Protein AF-A0AAD2FMQ6-F1 (afdb_monomer_lite)

pLDDT: mean 76.34, std 19.44, range [34.09, 95.5]

Organism: NCBI:txid2856

Structure (mmCIF, N/CA/C/O backbone):
data_AF-A0AAD2FMQ6-F1
#
_entry.id   AF-A0AAD2FMQ6-F1
#
loop_
_atom_site.group_PDB
_atom_site.id
_atom_site.type_symbol
_atom_site.label_atom_id
_atom_site.label_alt_id
_atom_site.label_comp_id
_atom_site.label_asym_id
_atom_site.label_entity_id
_atom_site.label_seq_id
_atom_site.pdbx_PDB_ins_code
_atom_site.Cartn_x
_atom_site.Cartn_y
_atom_site.Cartn_z
_atom_site.occupancy
_atom_site.B_iso_or_equiv
_atom_site.auth_seq_id
_atom_site.auth_comp_id
_atom_site.auth_asym_id
_atom_site.auth_atom_id
_atom_site.pdbx_PDB_model_num
ATOM 1 N N . MET A 1 1 ? 28.362 29.451 43.034 1.00 41.53 1 MET A N 1
ATOM 2 C CA . MET A 1 1 ? 27.352 30.383 42.486 1.00 41.53 1 MET A CA 1
ATOM 3 C C . MET A 1 1 ? 26.350 29.523 41.737 1.00 41.53 1 MET A C 1
ATOM 5 O O . MET A 1 1 ? 26.782 28.821 40.846 1.00 41.53 1 MET A O 1
ATOM 9 N N . GLY A 1 2 ? 25.075 29.395 42.050 1.00 41.59 2 GLY A N 1
ATOM 10 C CA . GLY A 1 2 ? 24.202 29.947 43.068 1.00 41.59 2 GLY A CA 1
ATOM 11 C C . GLY A 1 2 ? 22.813 29.358 42.772 1.00 41.59 2 GLY A C 1
ATOM 12 O O . GLY A 1 2 ? 22.456 29.226 41.609 1.00 41.59 2 GLY A O 1
ATOM 13 N N . ASN A 1 3 ? 22.096 29.002 43.835 1.00 36.59 3 ASN A N 1
ATOM 14 C CA . ASN A 1 3 ? 20.640 28.864 43.974 1.00 36.59 3 ASN A CA 1
ATOM 15 C C . ASN A 1 3 ? 19.839 27.849 43.123 1.00 36.59 3 ASN A C 1
ATOM 17 O O . ASN A 1 3 ? 19.498 28.085 41.973 1.00 36.59 3 ASN A O 1
ATOM 21 N N . ASN A 1 4 ? 19.431 26.766 43.798 1.00 40.66 4 ASN A N 1
ATOM 22 C CA . ASN A 1 4 ? 18.051 26.429 44.202 1.00 40.66 4 ASN A CA 1
ATOM 23 C C . ASN A 1 4 ? 16.880 26.971 43.351 1.00 40.66 4 ASN A C 1
ATOM 25 O O . ASN A 1 4 ? 16.646 28.177 43.349 1.00 40.66 4 ASN A O 1
ATOM 29 N N . ASN A 1 5 ? 16.022 26.080 42.828 1.00 38.16 5 ASN A N 1
ATOM 30 C CA . ASN A 1 5 ? 14.692 25.828 43.416 1.00 38.16 5 ASN A CA 1
ATOM 31 C C . ASN A 1 5 ? 13.922 24.694 42.708 1.00 38.16 5 ASN A C 1
ATOM 33 O O . ASN A 1 5 ? 13.802 24.662 41.487 1.00 38.16 5 ASN A O 1
ATOM 37 N N . ALA A 1 6 ? 13.352 23.800 43.518 1.00 44.91 6 ALA A N 1
ATOM 38 C CA . ALA A 1 6 ? 12.244 22.914 43.170 1.00 44.91 6 ALA A CA 1
ATOM 39 C C . ALA A 1 6 ? 10.936 23.718 43.059 1.00 44.91 6 ALA A C 1
ATOM 41 O O . ALA A 1 6 ? 10.844 24.750 43.717 1.00 44.91 6 ALA A O 1
ATOM 42 N N . THR A 1 7 ? 9.924 23.233 42.323 1.00 40.84 7 THR A N 1
ATOM 43 C CA . THR A 1 7 ? 8.496 23.242 42.729 1.00 40.84 7 THR A CA 1
ATOM 44 C C . THR A 1 7 ? 7.654 22.403 41.754 1.00 40.84 7 THR A C 1
ATOM 46 O O . THR A 1 7 ? 7.556 22.695 40.567 1.00 40.84 7 THR A O 1
ATOM 49 N N . THR A 1 8 ? 7.033 21.359 42.297 1.00 40.00 8 THR A N 1
ATOM 50 C CA . THR A 1 8 ? 5.896 20.589 41.776 1.00 40.00 8 THR A CA 1
ATOM 51 C C . THR A 1 8 ? 4.591 21.374 41.951 1.00 40.00 8 THR A C 1
ATOM 53 O O . THR A 1 8 ? 4.349 21.899 43.036 1.00 40.00 8 THR A O 1
ATOM 56 N N . THR A 1 9 ? 3.712 21.40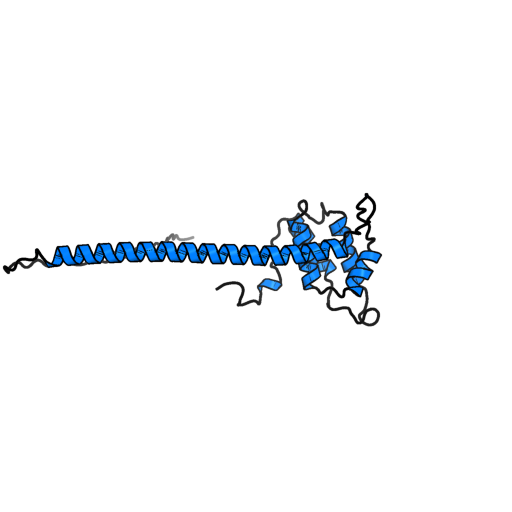1 40.945 1.00 34.09 9 THR A N 1
ATOM 57 C CA . THR A 1 9 ? 2.359 21.978 41.067 1.00 34.09 9 THR A CA 1
ATOM 58 C C . THR A 1 9 ? 1.301 20.894 40.874 1.00 34.09 9 THR A C 1
ATOM 60 O O . THR A 1 9 ? 0.918 20.556 39.761 1.00 34.09 9 THR A O 1
ATOM 63 N N . THR A 1 10 ? 0.830 20.349 41.992 1.00 39.38 10 THR A N 1
ATOM 64 C CA . THR A 1 10 ? -0.434 19.617 42.132 1.00 39.38 10 THR A CA 1
ATOM 65 C C . THR A 1 10 ? -1.529 20.615 42.501 1.00 39.38 10 THR A C 1
ATOM 67 O O . THR A 1 10 ? -1.488 21.199 43.582 1.00 39.38 10 THR A O 1
ATOM 70 N N . THR A 1 11 ? -2.514 20.817 41.630 1.00 39.44 11 THR A N 1
ATOM 71 C CA . THR A 1 11 ? -3.738 21.563 41.954 1.00 39.44 11 THR A CA 1
ATOM 72 C C . THR A 1 11 ? -4.781 20.617 42.537 1.00 39.44 11 THR A C 1
ATOM 74 O O . THR A 1 11 ? -5.509 19.953 41.804 1.00 39.44 11 THR A O 1
ATOM 77 N N . SER A 1 12 ? -4.845 20.575 43.867 1.00 36.78 12 SER A N 1
ATOM 78 C CA . SER A 1 12 ? -5.988 20.067 44.629 1.00 36.78 12 SER A CA 1
ATOM 79 C C . SER A 1 12 ? -6.836 21.260 45.067 1.00 36.78 12 SER A C 1
ATOM 81 O O . SER A 1 12 ? -6.377 22.096 45.844 1.00 36.78 12 SER A O 1
ATOM 83 N N . THR A 1 13 ? -8.065 21.358 44.566 1.00 39.06 13 THR A N 1
ATOM 84 C CA . THR A 1 13 ? -9.038 22.371 44.992 1.00 39.06 13 THR A CA 1
ATOM 85 C C . THR A 1 13 ? -9.920 21.772 46.084 1.00 39.06 13 THR A C 1
ATOM 87 O O . THR A 1 13 ? -10.851 21.024 45.800 1.00 39.06 13 THR A O 1
ATOM 90 N N . THR A 1 14 ? -9.618 22.099 47.339 1.00 38.69 14 THR A N 1
ATOM 91 C CA . THR A 1 14 ? -10.467 21.797 48.498 1.00 38.69 14 THR A CA 1
ATOM 92 C C . THR A 1 14 ? -11.247 23.060 48.847 1.00 38.69 14 THR A C 1
ATOM 94 O O . THR A 1 14 ? -10.659 24.059 49.258 1.00 38.69 14 THR A O 1
ATOM 97 N N . ALA A 1 15 ? -12.564 23.041 48.645 1.00 48.47 15 ALA A N 1
ATOM 98 C CA . ALA A 1 15 ? -13.455 24.120 49.051 1.00 48.47 15 ALA A CA 1
ATOM 99 C C . ALA A 1 15 ? -13.838 23.947 50.530 1.00 48.47 15 ALA A C 1
ATOM 101 O O . ALA A 1 15 ? -14.499 22.982 50.908 1.00 48.47 15 ALA A O 1
ATOM 102 N N . THR A 1 16 ? -13.398 24.895 51.353 1.00 37.19 16 THR A N 1
ATOM 103 C CA . THR A 1 16 ? -13.805 25.093 52.748 1.00 37.19 16 THR A CA 1
ATOM 104 C C . THR A 1 16 ? -15.173 25.774 52.775 1.00 37.19 16 THR A C 1
ATOM 106 O O . THR A 1 16 ? -15.315 26.853 52.203 1.00 37.19 16 THR A O 1
ATOM 109 N N . LEU A 1 17 ? -16.159 25.196 53.469 1.00 44.94 17 LEU A N 1
ATOM 110 C CA . LEU A 1 17 ? -17.391 25.897 53.840 1.00 44.94 17 LEU A CA 1
ATOM 111 C C . LEU A 1 17 ? -17.556 25.909 55.361 1.00 44.94 17 LEU A C 1
ATOM 113 O O . LEU A 1 17 ? -17.407 24.889 56.034 1.00 44.94 17 LEU A O 1
ATOM 117 N N . GLN A 1 18 ? -17.810 27.114 55.864 1.00 38.44 18 GLN A N 1
ATOM 118 C CA . GLN A 1 18 ? -17.960 27.487 57.263 1.00 38.44 18 GLN A CA 1
ATOM 119 C C . GLN A 1 18 ? -19.265 26.934 57.848 1.00 38.44 18 GLN A C 1
ATOM 121 O O . GLN A 1 18 ? -20.302 26.915 57.188 1.00 38.44 18 GLN A O 1
ATOM 126 N N . LYS A 1 19 ? -19.185 26.496 59.106 1.00 38.19 19 LYS A N 1
ATOM 127 C CA . LYS A 1 19 ? -20.302 26.054 59.938 1.00 38.19 19 LYS A CA 1
ATOM 128 C C . LYS A 1 19 ? -20.756 27.251 60.779 1.00 38.19 19 LYS A C 1
ATOM 130 O O . LYS A 1 19 ? -20.015 27.670 61.663 1.00 38.19 19 LYS A O 1
ATOM 135 N N . GLU A 1 20 ? -21.940 27.788 60.505 1.00 46.50 20 GLU A N 1
ATOM 136 C CA . GLU A 1 20 ? -22.693 28.609 61.458 1.00 46.50 20 GLU A CA 1
ATOM 137 C C . GLU A 1 20 ? -23.856 27.759 61.979 1.00 46.50 20 GLU A C 1
ATOM 139 O O . GLU A 1 20 ? -24.675 27.259 61.210 1.00 46.50 20 GLU A O 1
ATOM 144 N N . GLU A 1 21 ? -23.867 27.537 63.292 1.00 50.22 21 GLU A N 1
ATOM 145 C CA . GLU A 1 21 ? -24.978 26.946 64.035 1.00 50.22 21 GLU A CA 1
ATOM 146 C C . GLU A 1 21 ? -25.952 28.055 64.433 1.00 50.22 21 GLU A C 1
ATOM 148 O O . GLU A 1 21 ? -25.549 29.066 65.015 1.00 50.22 21 GLU A O 1
ATOM 153 N N . LYS A 1 22 ? -27.243 27.832 64.178 1.00 45.31 22 LYS A N 1
ATOM 154 C CA . LYS A 1 22 ? -28.316 28.432 64.965 1.00 45.31 22 LYS A CA 1
ATOM 155 C C . LYS A 1 22 ? -29.528 27.504 64.975 1.00 45.31 22 LYS A C 1
ATOM 157 O O . LYS A 1 22 ? -30.032 27.140 63.915 1.00 45.31 22 LYS A O 1
ATOM 162 N N . ASP A 1 23 ? -29.910 27.119 66.186 1.00 51.53 23 A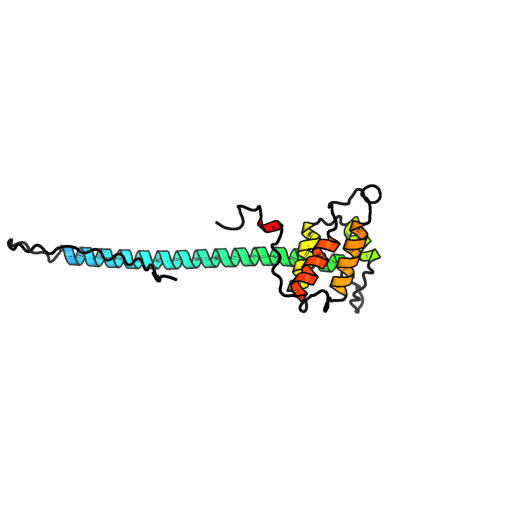SP A N 1
ATOM 163 C CA . ASP A 1 23 ? -31.071 26.303 66.530 1.00 51.53 23 ASP A CA 1
ATOM 164 C C . ASP A 1 23 ? -32.399 27.076 66.430 1.00 51.53 23 ASP A C 1
ATOM 166 O O . ASP A 1 23 ? -32.417 28.311 66.408 1.00 51.53 23 ASP A O 1
ATOM 170 N N . ASP A 1 24 ? -33.465 26.268 66.458 1.00 46.88 24 ASP A N 1
ATOM 171 C CA . ASP A 1 24 ? -34.906 26.533 66.592 1.00 46.88 24 ASP A CA 1
ATOM 172 C C . ASP A 1 24 ? -35.696 26.671 65.277 1.00 46.88 24 ASP A C 1
ATOM 174 O O . ASP A 1 24 ? -35.709 27.726 64.649 1.00 46.88 24 ASP A O 1
ATOM 178 N N . ASP A 1 25 ? -36.395 25.599 64.874 1.00 38.91 25 ASP A N 1
ATOM 179 C CA . ASP A 1 25 ? -37.868 25.546 64.954 1.00 38.91 25 ASP A CA 1
ATOM 180 C C . ASP A 1 25 ? -38.421 24.154 64.567 1.00 38.91 25 ASP A C 1
ATOM 182 O O . ASP A 1 25 ? -37.902 23.436 63.708 1.00 38.91 25 ASP A O 1
ATOM 186 N N . ASP A 1 26 ? -39.495 23.784 65.247 1.00 53.66 26 ASP A N 1
ATOM 187 C CA . ASP A 1 26 ? -40.285 22.564 65.151 1.00 53.66 26 ASP A CA 1
ATOM 188 C C . ASP A 1 26 ? -41.014 22.463 63.798 1.00 53.66 26 ASP A C 1
ATOM 190 O O . ASP A 1 26 ? -42.012 23.138 63.576 1.00 53.66 26 ASP A O 1
ATOM 194 N N . THR A 1 27 ? -40.552 21.615 62.868 1.00 45.00 27 THR A N 1
ATOM 195 C CA . THR A 1 27 ? -41.400 21.027 61.809 1.00 45.00 27 THR A CA 1
ATOM 196 C C . THR A 1 27 ? -40.759 19.745 61.255 1.00 45.00 27 THR A C 1
ATOM 198 O O . THR A 1 27 ? -39.672 19.746 60.682 1.00 45.00 27 THR A O 1
ATOM 201 N N . THR A 1 28 ? -41.463 18.623 61.391 1.00 56.97 28 THR A N 1
ATOM 202 C CA . THR A 1 28 ? -41.149 17.285 60.851 1.00 56.97 28 THR A CA 1
ATOM 203 C C . THR A 1 28 ? -40.498 17.256 59.445 1.00 56.97 28 THR A C 1
ATOM 205 O O . THR A 1 28 ? -41.169 17.629 58.479 1.00 56.97 28 THR A O 1
ATOM 208 N N . PRO A 1 29 ? -39.288 16.673 59.256 1.00 48.00 29 PRO A N 1
ATOM 209 C CA . PRO A 1 29 ? -38.689 16.454 57.935 1.00 48.00 29 PRO A CA 1
ATOM 210 C C . PRO A 1 29 ? -38.559 14.955 57.594 1.00 48.00 29 PRO A C 1
ATOM 212 O O . PRO A 1 29 ? -37.511 14.485 57.165 1.00 48.00 29 PRO A O 1
ATOM 215 N N . SER A 1 30 ? -39.610 14.156 57.800 1.00 49.50 30 SER A N 1
ATOM 216 C CA . SER A 1 30 ? -39.568 12.718 57.460 1.00 49.50 30 SER A CA 1
ATOM 217 C C . SER A 1 30 ? -39.933 12.416 55.996 1.00 49.50 30 SER A C 1
ATOM 219 O O . SER A 1 30 ? -39.642 11.324 55.515 1.00 49.50 30 SER A O 1
ATOM 221 N N . SER A 1 31 ? -40.581 13.346 55.285 1.00 54.31 31 SER A N 1
ATOM 222 C CA . SER A 1 31 ? -41.132 13.116 53.931 1.00 54.31 31 SER A CA 1
ATOM 223 C C . SER A 1 31 ? -40.200 13.586 52.796 1.00 54.31 31 SER A C 1
ATOM 225 O O . SER A 1 31 ? -40.165 13.012 51.706 1.00 54.31 31 SER A O 1
ATOM 227 N N . SER A 1 32 ? -39.373 14.602 53.053 1.00 57.72 32 SER A N 1
ATOM 228 C CA . SER A 1 32 ? -38.442 15.165 52.065 1.00 57.72 32 SER A CA 1
ATOM 229 C C . SER A 1 32 ? -37.225 14.267 51.805 1.00 57.72 32 SER A C 1
ATOM 231 O O . SER A 1 32 ? -36.769 14.172 50.665 1.00 57.72 32 SER A O 1
ATOM 233 N N . SER A 1 33 ? -36.728 13.551 52.821 1.00 67.31 33 SER A N 1
ATOM 234 C CA . SER A 1 33 ? -35.557 12.671 52.682 1.00 67.31 33 SER A CA 1
ATOM 235 C C . SER A 1 33 ? -35.852 11.399 51.876 1.00 67.31 33 SER A C 1
ATOM 237 O O . SER A 1 33 ? -35.007 10.962 51.096 1.00 67.31 33 SER A O 1
ATOM 239 N N . SER A 1 34 ? -37.060 10.833 51.995 1.00 74.69 34 SER A N 1
ATOM 240 C CA . SER A 1 34 ? -37.469 9.642 51.236 1.00 74.69 34 SER A CA 1
ATOM 241 C C . SER A 1 34 ? -37.668 9.955 49.749 1.00 74.69 34 SER A C 1
ATOM 243 O O . SER A 1 34 ? -37.280 9.166 48.882 1.00 74.69 34 SER A O 1
ATOM 245 N N . THR A 1 35 ? -38.195 11.143 49.444 1.00 80.44 35 THR A N 1
ATOM 246 C CA . THR A 1 35 ? -38.363 11.640 48.074 1.00 80.44 35 THR A CA 1
ATOM 247 C C . THR A 1 35 ? -37.002 11.917 47.428 1.00 80.44 35 THR A C 1
ATOM 249 O O . THR A 1 35 ? -36.756 11.487 46.301 1.00 80.44 35 THR A O 1
ATOM 252 N N . ALA A 1 36 ? -36.076 12.537 48.169 1.00 82.56 36 ALA A N 1
ATOM 253 C CA . ALA A 1 36 ? -34.703 12.771 47.720 1.00 82.56 36 ALA A CA 1
ATOM 254 C C . ALA A 1 36 ? -33.926 11.462 47.485 1.00 82.56 36 ALA A C 1
ATOM 256 O O . ALA A 1 36 ? -33.231 11.333 46.479 1.00 82.56 36 ALA A O 1
ATOM 257 N N . LEU A 1 37 ? -34.081 10.462 48.361 1.00 84.69 37 LEU A N 1
ATOM 258 C CA . LEU A 1 37 ? -33.497 9.127 48.176 1.00 84.69 37 LEU A CA 1
ATOM 259 C C . LEU A 1 37 ? -34.050 8.423 46.932 1.00 84.69 37 LEU A C 1
ATOM 261 O O . LEU A 1 37 ? -33.286 7.848 46.159 1.00 84.69 37 LEU A O 1
ATOM 265 N N . SER A 1 38 ? -35.362 8.506 46.705 1.00 85.06 38 SER A N 1
ATOM 266 C CA . SER A 1 38 ? -36.009 7.922 45.523 1.00 85.06 38 SER A CA 1
ATOM 267 C C . SER A 1 38 ? -35.519 8.583 44.230 1.00 85.06 38 SER A C 1
ATOM 269 O O . SER A 1 38 ? -35.207 7.900 43.255 1.00 85.06 38 SER A O 1
ATOM 271 N N . GLN A 1 39 ? -35.370 9.909 44.239 1.00 87.75 39 GLN A N 1
ATOM 272 C CA . GLN A 1 39 ? -34.835 10.669 43.111 1.00 87.75 39 GLN A CA 1
ATOM 273 C C . GLN A 1 39 ? -33.349 10.365 42.863 1.00 87.75 39 GLN A C 1
ATOM 275 O O . GLN A 1 39 ? -32.938 10.196 41.716 1.00 87.75 39 GLN A O 1
ATOM 280 N N . ALA A 1 40 ? -32.548 10.217 43.923 1.00 88.94 40 ALA A N 1
ATOM 281 C CA . ALA A 1 40 ? -31.142 9.830 43.823 1.00 88.94 40 ALA A CA 1
ATOM 282 C C . ALA A 1 40 ? -30.964 8.417 43.241 1.00 88.94 40 ALA A C 1
ATOM 284 O O . ALA A 1 40 ? -30.068 8.193 42.424 1.00 88.94 40 ALA A O 1
ATOM 285 N N . LEU A 1 41 ? -31.829 7.467 43.613 1.00 90.69 41 LEU A N 1
ATOM 286 C CA . LEU A 1 41 ? -31.831 6.120 43.036 1.00 90.69 41 LEU A CA 1
ATOM 287 C C . LEU A 1 41 ? -32.193 6.137 41.546 1.00 90.69 41 LEU A C 1
ATOM 289 O O . LEU A 1 41 ? -31.529 5.462 40.759 1.00 90.69 41 LEU A O 1
ATOM 293 N N . LEU A 1 42 ? -33.178 6.948 41.152 1.00 93.50 42 LEU A N 1
ATOM 294 C CA . LEU A 1 42 ? -33.574 7.106 39.751 1.00 93.50 42 LEU A CA 1
ATOM 295 C C . LEU A 1 42 ? -32.437 7.707 38.915 1.00 93.50 42 LEU A C 1
ATOM 297 O O . LEU A 1 42 ? -32.095 7.168 37.865 1.00 93.50 42 LEU A O 1
ATOM 301 N N . LEU A 1 43 ? -31.779 8.758 39.413 1.00 91.75 43 LEU A N 1
ATOM 302 C CA . LEU A 1 43 ? -30.617 9.358 38.750 1.00 91.75 43 LEU A CA 1
ATOM 303 C C . LEU A 1 43 ? -29.448 8.377 38.632 1.00 91.75 43 LEU A C 1
ATOM 305 O O . LEU A 1 43 ? -28.781 8.340 37.601 1.00 91.75 43 LEU A O 1
ATOM 309 N N . LYS A 1 44 ? -29.205 7.547 39.655 1.00 93.81 44 LYS A N 1
ATOM 310 C CA . LYS A 1 44 ? -28.181 6.496 39.595 1.00 93.81 44 LYS A CA 1
ATOM 311 C C . LYS A 1 44 ? -28.508 5.457 38.521 1.00 93.81 44 LYS A C 1
ATOM 313 O O . LYS A 1 44 ? -27.613 5.068 37.773 1.00 93.81 44 LYS A O 1
ATOM 318 N N . GLN A 1 45 ? -29.767 5.027 38.432 1.00 94.38 45 GLN A N 1
ATOM 319 C CA . GLN A 1 45 ? -30.215 4.081 37.411 1.00 94.38 45 GLN A CA 1
ATOM 320 C C . GLN A 1 45 ? -30.092 4.680 36.005 1.00 94.38 45 GLN A C 1
ATOM 322 O O . GLN A 1 45 ? -29.547 4.033 35.114 1.00 94.38 45 GLN A O 1
ATOM 327 N N . GLN A 1 46 ? -30.507 5.935 35.822 1.00 93.69 46 GLN A N 1
ATOM 328 C CA . GLN A 1 46 ? -30.366 6.650 34.555 1.00 93.69 46 GLN A CA 1
ATOM 329 C C . GLN A 1 46 ? -28.890 6.838 34.171 1.00 93.69 46 GLN A C 1
ATOM 331 O O . GLN A 1 46 ? -28.512 6.610 33.026 1.00 93.69 46 GLN A O 1
ATOM 336 N N . ALA A 1 47 ? -28.025 7.188 35.126 1.00 93.75 47 ALA A N 1
ATOM 337 C CA . ALA A 1 47 ? -26.589 7.301 34.890 1.00 93.75 47 ALA A CA 1
ATOM 338 C C . ALA A 1 47 ? -25.958 5.955 34.503 1.00 93.75 47 ALA A C 1
ATOM 340 O O . ALA A 1 47 ? -25.052 5.921 33.673 1.00 93.75 47 ALA A O 1
ATOM 341 N N . GLN A 1 48 ? -26.427 4.847 35.082 1.00 95.06 48 GLN A N 1
ATOM 342 C CA . GLN A 1 48 ? -25.978 3.512 34.698 1.00 95.06 48 GLN A CA 1
ATOM 343 C C . GLN A 1 48 ? -26.425 3.159 33.272 1.00 95.06 48 GLN A C 1
ATOM 345 O O . GLN A 1 48 ? -25.589 2.741 32.476 1.00 95.06 48 GLN A O 1
ATOM 350 N N . GLN A 1 49 ? -27.689 3.413 32.924 1.00 95.31 49 GLN A N 1
ATOM 351 C CA . GLN A 1 49 ? -28.205 3.202 31.567 1.00 95.31 49 GLN A CA 1
ATOM 352 C C . GLN A 1 49 ? -27.425 4.012 30.526 1.00 95.31 49 GLN A C 1
ATOM 354 O O . GLN A 1 49 ? -27.010 3.463 29.511 1.00 95.31 49 GLN A O 1
ATOM 359 N N . LEU A 1 50 ? -27.139 5.288 30.805 1.00 94.12 50 LEU A N 1
ATOM 360 C CA . LEU A 1 50 ? -26.348 6.136 29.908 1.00 94.12 50 LEU A CA 1
ATOM 361 C C . LEU A 1 50 ? -24.907 5.634 29.741 1.00 94.12 50 LEU A C 1
ATOM 363 O O . LEU A 1 50 ? -24.345 5.737 28.654 1.00 94.12 50 LEU A O 1
ATOM 367 N N . ARG A 1 51 ? -24.292 5.075 30.793 1.00 95.06 51 ARG A N 1
ATOM 368 C CA . ARG A 1 51 ? -22.954 4.462 30.695 1.00 95.06 51 ARG A CA 1
ATOM 369 C C . ARG A 1 51 ? -22.969 3.200 29.841 1.00 95.06 51 ARG A C 1
ATOM 371 O O . ARG A 1 51 ? -22.045 2.991 29.061 1.00 95.06 51 ARG A O 1
ATOM 378 N N . GLU A 1 52 ? -23.996 2.370 29.988 1.00 95.50 52 GLU A N 1
ATOM 379 C CA . GLU A 1 52 ? -24.179 1.168 29.172 1.00 95.50 52 GLU A CA 1
ATOM 380 C C . GLU A 1 52 ? -24.427 1.535 27.703 1.00 95.50 52 GLU A C 1
ATOM 382 O O . GLU A 1 52 ? -23.791 0.971 26.814 1.00 95.50 52 GLU A O 1
ATOM 387 N N . GLU A 1 53 ? -25.266 2.540 27.443 1.00 95.00 53 GLU A N 1
ATOM 388 C CA . GLU A 1 53 ? -25.519 3.053 26.097 1.00 95.00 53 GLU A CA 1
ATOM 389 C C . GLU A 1 53 ? -24.252 3.641 25.462 1.00 95.00 53 GLU A C 1
ATOM 391 O O . GLU A 1 53 ? -23.909 3.276 24.338 1.00 95.00 53 GLU A O 1
ATOM 396 N N . ALA A 1 54 ? -23.501 4.473 26.192 1.00 93.25 54 ALA A N 1
ATOM 397 C CA . ALA A 1 54 ? -22.237 5.029 25.713 1.00 93.25 54 ALA A CA 1
ATOM 398 C C . ALA A 1 54 ? -21.207 3.933 25.394 1.00 93.25 54 ALA A C 1
ATOM 400 O O . ALA A 1 54 ? -20.513 4.013 24.382 1.00 93.25 54 ALA A O 1
ATOM 401 N N . ASN A 1 55 ? -21.129 2.883 26.219 1.00 94.94 55 ASN A N 1
ATOM 402 C CA . ASN A 1 55 ? -20.239 1.751 25.968 1.00 94.94 55 ASN A CA 1
ATOM 403 C C . ASN A 1 55 ? -20.666 0.955 24.723 1.00 94.94 55 ASN A C 1
ATOM 405 O O . ASN A 1 55 ? -19.831 0.598 23.895 1.00 94.94 55 ASN A O 1
ATOM 409 N N . ASN A 1 56 ? -21.969 0.725 24.548 1.00 95.25 56 ASN A N 1
ATOM 410 C CA . ASN A 1 56 ? -22.501 0.047 23.366 1.00 95.25 56 ASN A CA 1
ATOM 411 C C . ASN A 1 56 ? -22.246 0.854 22.088 1.00 95.25 56 ASN A C 1
ATOM 413 O O . ASN A 1 56 ? -21.823 0.288 21.081 1.00 95.25 56 ASN A O 1
ATOM 417 N N . GLN A 1 57 ? -22.442 2.173 22.132 1.00 92.69 57 GLN A N 1
ATOM 418 C CA . GLN A 1 57 ? -22.138 3.061 21.011 1.00 92.69 57 GLN A CA 1
ATOM 419 C C . GLN A 1 57 ? -20.636 3.086 20.702 1.00 92.69 57 GLN A C 1
ATOM 421 O O . GLN A 1 57 ? -20.254 2.985 19.538 1.00 92.69 57 GLN A O 1
ATOM 426 N N . ALA A 1 58 ? -19.774 3.153 21.722 1.00 93.00 58 ALA A N 1
ATOM 427 C CA . ALA A 1 58 ? -18.325 3.092 21.540 1.00 93.00 58 ALA A CA 1
ATOM 428 C C . ALA A 1 58 ? -17.891 1.770 20.891 1.00 93.00 58 ALA A C 1
ATOM 430 O O . ALA A 1 58 ? -17.084 1.774 19.961 1.00 93.00 58 ALA A O 1
ATOM 431 N N . LYS A 1 59 ? -18.475 0.648 21.327 1.00 93.88 59 LYS A N 1
ATOM 432 C CA . LYS A 1 59 ? -18.222 -0.668 20.739 1.00 93.88 59 LYS A CA 1
ATOM 433 C C . LYS A 1 59 ? -18.683 -0.740 19.281 1.00 93.88 59 LYS A C 1
ATOM 435 O O . LYS A 1 59 ? -17.912 -1.171 18.433 1.00 93.88 59 LYS A O 1
ATOM 440 N N . ALA A 1 60 ? -19.888 -0.261 18.976 1.00 93.19 60 ALA A N 1
ATOM 441 C CA . ALA A 1 60 ?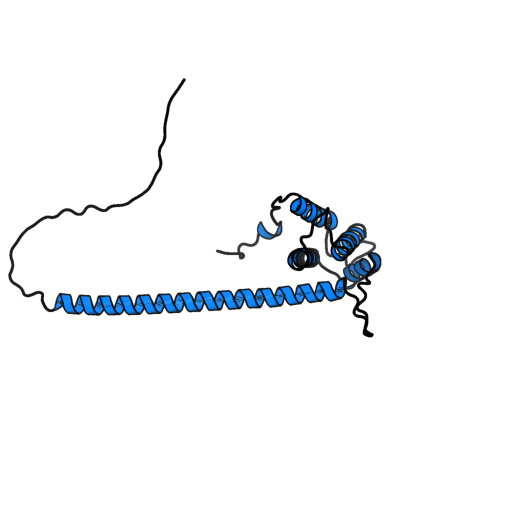 -20.412 -0.240 17.610 1.00 93.19 60 ALA A CA 1
ATOM 442 C C . ALA A 1 60 ? -19.558 0.632 16.672 1.00 93.19 60 ALA A C 1
ATOM 444 O O . ALA A 1 60 ? -19.275 0.239 15.542 1.00 93.19 60 ALA A O 1
ATOM 445 N N . LEU A 1 61 ? -19.092 1.795 17.146 1.00 91.19 61 LEU A N 1
ATOM 446 C CA . LEU A 1 61 ? -18.169 2.647 16.393 1.00 91.19 61 LEU A CA 1
ATOM 447 C C . LEU A 1 61 ? -16.823 1.960 16.150 1.00 91.19 61 LEU A C 1
ATOM 449 O O . LEU A 1 61 ? -16.254 2.109 15.070 1.00 91.19 61 LEU A O 1
ATOM 453 N N . GLN A 1 62 ? -16.312 1.216 17.132 1.00 92.44 62 GLN A N 1
ATOM 454 C CA . GLN A 1 62 ? -15.077 0.455 16.976 1.00 92.44 62 GLN A CA 1
ATOM 455 C C . GLN A 1 62 ? -15.243 -0.664 15.940 1.00 92.44 62 GLN A C 1
ATOM 457 O O . GLN A 1 62 ? -14.463 -0.734 14.997 1.00 92.44 62 GLN A O 1
ATOM 462 N N . GLU A 1 63 ? -16.310 -1.458 16.041 1.00 93.88 63 GLU A N 1
ATOM 463 C CA . GLU A 1 63 ? -16.630 -2.517 15.075 1.00 93.88 63 GLU A CA 1
ATOM 464 C C . GLU A 1 63 ? -16.792 -1.956 13.650 1.00 93.88 63 GLU A C 1
ATOM 466 O O . GLU A 1 63 ? -16.299 -2.539 12.684 1.00 93.88 63 GLU A O 1
ATOM 471 N N . GLN A 1 64 ? -17.418 -0.782 13.504 1.00 92.69 64 GLN A N 1
ATOM 472 C CA . GLN A 1 64 ? -17.550 -0.110 12.211 1.00 92.69 64 GLN A CA 1
ATOM 473 C C . GLN A 1 64 ? -16.194 0.342 11.648 1.00 92.69 64 GLN A C 1
ATOM 475 O O . GLN A 1 64 ? -15.950 0.184 10.448 1.00 92.69 64 GLN A O 1
ATOM 480 N N . LYS A 1 65 ? -15.316 0.907 12.486 1.00 91.50 65 LYS A N 1
ATOM 481 C CA . LYS A 1 65 ? -13.960 1.310 12.079 1.00 91.50 65 LYS A CA 1
ATOM 482 C C . LYS A 1 65 ? -13.141 0.105 11.635 1.00 91.50 65 LYS A C 1
ATOM 484 O O . LYS A 1 65 ? -12.541 0.150 10.563 1.00 91.50 65 LYS A O 1
ATOM 489 N N . ASP A 1 66 ? -13.175 -0.971 12.412 1.00 89.62 66 ASP A N 1
ATOM 490 C CA . ASP A 1 66 ? -12.444 -2.202 12.117 1.00 89.62 66 ASP A CA 1
ATOM 491 C C . ASP A 1 66 ? -12.948 -2.837 10.816 1.00 89.62 66 ASP A C 1
ATOM 493 O O . ASP A 1 66 ? -12.152 -3.257 9.976 1.00 89.62 66 ASP A O 1
ATOM 497 N N . HIS A 1 67 ? -14.264 -2.823 10.582 1.00 92.31 67 HIS A N 1
ATOM 498 C CA . HIS A 1 67 ? -14.845 -3.302 9.330 1.00 92.31 67 HIS A CA 1
ATOM 499 C C . HIS A 1 67 ? -14.407 -2.466 8.118 1.00 92.31 67 HIS A C 1
ATOM 501 O O . HIS A 1 67 ? -14.025 -3.021 7.087 1.00 92.31 67 HIS A O 1
ATOM 507 N N . GLN A 1 68 ? -14.412 -1.134 8.230 1.00 90.00 68 GLN A N 1
ATOM 508 C CA . GLN A 1 68 ? -13.929 -0.265 7.150 1.00 90.00 68 GLN A CA 1
ATOM 509 C C . GLN A 1 68 ? -12.443 -0.486 6.863 1.00 90.00 68 GLN A C 1
ATOM 511 O O . GLN A 1 68 ? -12.046 -0.539 5.699 1.00 90.00 68 GLN A O 1
ATOM 516 N N . LEU A 1 69 ? -11.632 -0.644 7.909 1.00 87.06 69 LEU A N 1
ATOM 517 C CA . LEU A 1 69 ? -10.207 -0.922 7.780 1.00 87.06 69 LEU A CA 1
ATOM 518 C C . LEU A 1 69 ? -9.977 -2.281 7.107 1.00 87.06 69 LEU A C 1
ATOM 520 O O . LEU A 1 69 ? -9.169 -2.374 6.187 1.00 87.06 69 LEU A O 1
ATOM 524 N N . ALA A 1 70 ? -10.744 -3.310 7.476 1.00 89.62 70 ALA A N 1
ATOM 525 C CA . ALA A 1 70 ? -10.678 -4.624 6.841 1.00 89.62 70 ALA A CA 1
ATOM 526 C C . ALA A 1 70 ? -11.014 -4.568 5.341 1.00 89.62 70 ALA A C 1
ATOM 528 O O . ALA A 1 70 ? -10.306 -5.164 4.530 1.00 89.62 70 ALA A O 1
ATOM 529 N N . LEU A 1 71 ? -12.044 -3.807 4.951 1.00 91.50 71 LEU A N 1
ATOM 530 C CA . LEU A 1 71 ? -12.389 -3.601 3.539 1.00 91.50 71 LEU A CA 1
ATOM 531 C C . LEU A 1 71 ? -11.279 -2.867 2.775 1.00 91.50 71 LEU A C 1
ATOM 533 O O . LEU A 1 71 ? -10.967 -3.225 1.639 1.00 91.50 71 LEU A O 1
ATOM 537 N N . GLN A 1 72 ? -10.667 -1.849 3.388 1.00 89.19 72 GLN A N 1
ATOM 538 C CA . GLN A 1 72 ? -9.538 -1.144 2.781 1.00 89.19 72 GLN A CA 1
ATOM 539 C C . GLN A 1 72 ? -8.325 -2.060 2.615 1.00 89.19 72 GLN A C 1
ATOM 541 O O . GLN A 1 72 ? -7.729 -2.073 1.540 1.00 89.19 72 GLN A O 1
ATOM 546 N N . ASN A 1 73 ? -8.001 -2.858 3.630 1.00 89.81 73 ASN A N 1
ATOM 547 C CA . ASN A 1 73 ? -6.893 -3.806 3.574 1.00 89.81 73 ASN A CA 1
ATOM 548 C C . ASN A 1 73 ? -7.125 -4.880 2.516 1.00 89.81 73 ASN A C 1
ATOM 550 O O . ASN A 1 73 ? -6.237 -5.111 1.709 1.00 89.81 73 ASN A O 1
ATOM 554 N N . SER A 1 74 ? -8.333 -5.445 2.432 1.00 91.75 74 SER A N 1
ATOM 555 C CA . SER A 1 74 ? -8.683 -6.411 1.384 1.00 91.75 74 SER A CA 1
ATOM 556 C C . SER A 1 74 ? -8.513 -5.824 -0.020 1.00 91.75 74 SER A C 1
ATOM 558 O O . SER A 1 74 ? -8.037 -6.503 -0.927 1.00 91.75 74 SER A O 1
ATOM 560 N N . LYS A 1 75 ? -8.835 -4.538 -0.200 1.00 93.06 75 LYS A N 1
ATOM 561 C CA . LYS A 1 75 ? -8.593 -3.842 -1.466 1.00 93.06 75 LYS A CA 1
ATOM 562 C C . LYS A 1 75 ? -7.099 -3.678 -1.760 1.00 93.06 75 LYS A C 1
ATOM 564 O O . LYS A 1 75 ? -6.689 -3.845 -2.903 1.00 93.06 75 LYS A O 1
ATOM 569 N N . ILE A 1 76 ? -6.286 -3.351 -0.759 1.00 91.88 76 ILE A N 1
ATOM 570 C CA . ILE A 1 76 ? -4.832 -3.240 -0.943 1.00 91.88 76 ILE A CA 1
ATOM 571 C C . ILE A 1 76 ? -4.220 -4.612 -1.238 1.00 91.88 76 ILE A C 1
ATOM 573 O O . ILE A 1 76 ? -3.374 -4.706 -2.119 1.00 91.88 76 ILE A O 1
ATOM 577 N N . ASP A 1 77 ? -4.689 -5.663 -0.572 1.00 90.44 77 ASP A N 1
ATOM 578 C CA . ASP A 1 77 ? -4.255 -7.039 -0.813 1.00 90.44 77 ASP A CA 1
ATOM 579 C C . ASP A 1 77 ? -4.574 -7.459 -2.256 1.00 90.44 77 ASP A C 1
ATOM 581 O O . ASP A 1 77 ? -3.696 -7.970 -2.940 1.00 90.44 77 ASP A O 1
ATOM 585 N N . SER A 1 78 ? -5.753 -7.102 -2.785 1.00 90.81 78 SER A N 1
ATOM 586 C CA . SER A 1 78 ? -6.055 -7.330 -4.208 1.00 90.81 78 SER A CA 1
ATOM 587 C C . SER A 1 78 ? -5.088 -6.602 -5.150 1.00 90.81 78 SER A C 1
ATOM 589 O O . SER A 1 78 ? -4.687 -7.153 -6.166 1.00 90.81 78 SER A O 1
ATOM 591 N N . TRP A 1 79 ? -4.639 -5.392 -4.792 1.00 91.38 79 TRP A N 1
ATOM 592 C CA . TRP A 1 79 ? -3.631 -4.683 -5.581 1.00 91.38 79 TRP A CA 1
ATOM 593 C C . TRP A 1 79 ? -2.251 -5.329 -5.505 1.00 91.38 79 TRP A C 1
ATOM 595 O O . TRP A 1 79 ? -1.512 -5.253 -6.480 1.00 91.38 79 TRP A O 1
ATOM 605 N N . ILE A 1 80 ? -1.882 -5.896 -4.354 1.00 89.00 80 ILE A N 1
ATOM 606 C CA . ILE A 1 80 ? -0.625 -6.631 -4.176 1.00 89.00 80 ILE A CA 1
ATOM 607 C C . ILE A 1 80 ? -0.647 -7.884 -5.041 1.00 89.00 80 ILE A C 1
ATOM 609 O O . ILE A 1 80 ? 0.313 -8.128 -5.769 1.00 89.00 80 ILE A O 1
ATOM 613 N N . ASP A 1 81 ? -1.747 -8.627 -4.988 1.00 87.62 81 ASP A N 1
ATOM 614 C CA . ASP A 1 81 ? -1.940 -9.833 -5.778 1.00 87.62 81 ASP A CA 1
ATOM 615 C C . ASP A 1 81 ? -1.858 -9.516 -7.274 1.00 87.62 81 ASP A C 1
ATOM 617 O O . ASP A 1 81 ? -1.014 -10.074 -7.966 1.00 87.62 81 ASP A O 1
ATOM 621 N N . ASP A 1 82 ? -2.636 -8.544 -7.760 1.00 85.56 82 ASP A N 1
ATOM 622 C CA . ASP A 1 82 ? -2.645 -8.151 -9.175 1.00 85.56 82 ASP A CA 1
ATOM 623 C C . ASP A 1 82 ? -1.271 -7.683 -9.683 1.00 85.56 82 ASP A C 1
ATOM 625 O O . ASP A 1 82 ? -0.928 -7.876 -10.855 1.00 85.56 82 ASP A O 1
ATOM 629 N N . LEU A 1 83 ? -0.493 -7.029 -8.813 1.00 85.81 83 LEU A N 1
ATOM 630 C CA . LEU A 1 83 ? 0.754 -6.375 -9.189 1.00 85.81 83 LEU A CA 1
ATOM 631 C C . LEU A 1 83 ? 1.984 -7.276 -9.058 1.00 85.81 83 LEU A C 1
ATOM 633 O O . LEU A 1 83 ? 2.919 -7.153 -9.852 1.00 85.81 83 LEU A O 1
ATOM 637 N N . LEU A 1 84 ? 2.027 -8.119 -8.026 1.00 82.50 84 LEU A N 1
ATOM 638 C CA . LEU A 1 84 ? 3.230 -8.839 -7.596 1.00 82.50 84 LEU A CA 1
ATOM 639 C C . LEU A 1 84 ? 3.058 -10.363 -7.633 1.00 82.50 84 LEU A C 1
ATOM 641 O O . LEU A 1 84 ? 4.062 -11.077 -7.588 1.00 82.50 84 LEU A O 1
ATOM 645 N N . VAL A 1 85 ? 1.826 -10.869 -7.756 1.00 76.81 85 VAL A N 1
ATOM 646 C CA . VAL A 1 85 ? 1.526 -12.304 -7.778 1.00 76.81 85 VAL A CA 1
ATOM 647 C C . VAL A 1 85 ? 0.931 -12.688 -9.130 1.00 76.81 85 VAL A C 1
ATOM 649 O O . VAL A 1 85 ? -0.190 -12.338 -9.484 1.00 76.81 85 VAL A O 1
ATOM 652 N N . GLN A 1 86 ? 1.665 -13.485 -9.902 1.00 63.75 86 GLN A N 1
ATOM 653 C CA . GLN A 1 86 ? 1.096 -14.068 -11.108 1.00 63.75 86 GLN A CA 1
ATOM 654 C C . GLN A 1 86 ? 0.268 -15.302 -10.721 1.00 63.75 86 GLN A C 1
ATOM 656 O O . GLN A 1 86 ? 0.825 -16.335 -10.356 1.00 63.75 86 GLN A O 1
ATOM 661 N N . TYR A 1 87 ? -1.062 -15.223 -10.815 1.00 53.34 87 TYR A N 1
ATOM 662 C CA . TYR A 1 87 ? -1.905 -16.419 -10.745 1.00 53.34 87 TYR A CA 1
ATOM 663 C C . TYR A 1 87 ? -1.641 -17.284 -11.987 1.00 53.34 87 TYR A C 1
ATOM 665 O O . TYR A 1 87 ? -2.042 -16.922 -13.096 1.00 53.34 87 TYR A O 1
ATOM 673 N N . GLN A 1 88 ? -0.965 -18.423 -11.822 1.00 50.25 88 GLN A N 1
ATOM 674 C CA . GLN A 1 88 ? -1.045 -19.518 -12.789 1.00 50.25 88 GLN A CA 1
ATOM 675 C C . GLN A 1 88 ? -2.076 -20.539 -12.312 1.00 50.25 88 GLN A C 1
ATOM 677 O O . GLN A 1 88 ? -2.156 -20.863 -11.132 1.00 50.25 88 GLN A O 1
ATOM 682 N N . VAL A 1 89 ? -2.899 -20.988 -13.258 1.00 50.12 89 VAL A N 1
ATOM 683 C CA . VAL A 1 89 ? -4.079 -21.842 -13.054 1.00 50.12 89 VAL A CA 1
ATOM 684 C C . VAL A 1 89 ? -3.721 -23.333 -12.921 1.00 50.12 89 VAL A C 1
ATOM 686 O O . VAL A 1 89 ? -4.606 -24.133 -12.650 1.00 50.12 89 VAL A O 1
ATOM 689 N N . ASP A 1 90 ? -2.440 -23.705 -13.000 1.00 49.91 90 ASP A N 1
ATOM 690 C CA . ASP A 1 90 ? -1.986 -25.097 -12.904 1.00 49.91 90 ASP A CA 1
ATOM 691 C C . ASP A 1 90 ? -0.922 -25.252 -11.792 1.00 49.91 90 ASP A C 1
ATOM 693 O O . ASP A 1 90 ? 0.259 -25.010 -12.019 1.00 49.91 90 ASP A O 1
ATOM 697 N N . ASP A 1 91 ? -1.390 -25.606 -10.587 1.00 55.88 91 ASP A N 1
ATOM 698 C CA . ASP A 1 91 ? -0.722 -26.136 -9.371 1.00 55.88 91 ASP A CA 1
ATOM 699 C C . ASP A 1 91 ? 0.596 -25.537 -8.815 1.00 55.88 91 ASP A C 1
ATOM 701 O O . ASP A 1 91 ? 0.945 -25.864 -7.682 1.00 55.88 91 ASP A O 1
ATOM 705 N N . ASP A 1 92 ? 1.275 -24.605 -9.487 1.00 51.47 92 ASP A N 1
ATOM 706 C CA . ASP A 1 92 ? 2.442 -23.889 -8.950 1.00 51.47 92 ASP A CA 1
ATOM 707 C C . ASP A 1 92 ? 2.230 -22.367 -9.020 1.00 51.47 92 ASP A C 1
ATOM 709 O O . ASP A 1 92 ? 2.378 -21.734 -10.071 1.00 51.47 92 ASP A O 1
ATOM 713 N N . THR A 1 93 ? 1.924 -21.739 -7.878 1.00 54.97 93 THR A N 1
ATOM 714 C CA . THR A 1 93 ? 1.906 -20.274 -7.747 1.00 54.97 93 THR A CA 1
ATOM 715 C C . THR A 1 93 ? 3.336 -19.751 -7.846 1.00 54.97 93 THR A C 1
ATOM 717 O O . THR A 1 93 ? 4.067 -19.660 -6.860 1.00 54.97 93 THR A O 1
ATOM 720 N N . GLN A 1 94 ? 3.781 -19.432 -9.055 1.00 54.25 94 GLN A N 1
ATOM 721 C CA . GLN A 1 94 ? 5.099 -18.853 -9.256 1.00 54.25 94 GLN A CA 1
ATOM 722 C C . GLN A 1 94 ? 5.037 -17.340 -8.994 1.00 54.25 94 GLN A C 1
ATOM 724 O O . GLN A 1 94 ? 4.284 -16.603 -9.630 1.00 54.25 94 GLN A O 1
ATOM 729 N N . LEU A 1 95 ? 5.842 -16.861 -8.042 1.00 60.28 95 LEU A N 1
ATOM 730 C CA . LEU A 1 95 ? 6.064 -15.433 -7.816 1.00 60.28 95 LEU A CA 1
ATOM 731 C C . LEU A 1 95 ? 6.920 -14.906 -8.977 1.00 60.28 95 LEU A C 1
ATOM 733 O O . LEU A 1 95 ? 8.139 -15.068 -8.975 1.00 60.28 95 LEU A O 1
ATOM 737 N N . LEU A 1 96 ? 6.272 -14.386 -10.021 1.00 57.06 96 LEU A N 1
ATOM 738 C CA . LEU A 1 96 ? 6.885 -14.340 -11.351 1.00 57.06 96 LEU A CA 1
ATOM 739 C C . LEU A 1 96 ? 6.757 -13.007 -12.084 1.00 57.06 96 LEU A C 1
ATOM 741 O O . LEU A 1 96 ? 6.863 -12.980 -13.307 1.00 57.06 96 LEU A O 1
ATOM 745 N N . HIS A 1 97 ? 6.578 -11.891 -11.380 1.00 64.88 97 HIS A N 1
ATOM 746 C CA . HIS A 1 97 ? 6.789 -10.609 -12.039 1.00 64.88 97 HIS A CA 1
ATOM 747 C C . HIS A 1 97 ? 8.265 -10.221 -11.987 1.00 64.88 97 HIS A C 1
ATOM 749 O O . HIS A 1 97 ? 8.848 -10.052 -10.923 1.00 64.88 97 HIS A O 1
ATOM 755 N N . SER A 1 98 ? 8.895 -10.110 -13.157 1.00 84.50 98 SER A N 1
ATOM 756 C CA . SER A 1 98 ? 10.164 -9.398 -13.287 1.00 84.50 98 SER A CA 1
ATOM 757 C C . SER A 1 98 ? 9.942 -7.908 -13.025 1.00 84.50 98 SER A C 1
ATOM 759 O O . SER A 1 98 ? 8.820 -7.407 -13.131 1.00 84.50 98 SER A O 1
ATOM 761 N N . VAL A 1 99 ? 11.015 -7.169 -12.730 1.00 88.12 99 VAL A N 1
ATOM 762 C CA . VAL A 1 99 ? 10.934 -5.713 -12.508 1.00 88.12 99 VAL A CA 1
ATOM 763 C C . VAL A 1 99 ? 10.221 -5.022 -13.680 1.00 88.12 99 VAL A C 1
ATOM 765 O O . VAL A 1 99 ? 9.412 -4.122 -13.473 1.00 88.12 99 VAL A O 1
ATOM 768 N N . ASP A 1 100 ? 10.476 -5.471 -14.912 1.00 87.88 100 ASP A N 1
ATOM 769 C CA . ASP A 1 100 ? 9.861 -4.903 -16.116 1.00 87.88 100 ASP A CA 1
ATOM 770 C C . ASP A 1 100 ? 8.367 -5.238 -16.232 1.00 87.88 100 ASP A C 1
ATOM 772 O O . ASP A 1 100 ? 7.584 -4.409 -16.689 1.00 87.88 100 ASP A O 1
ATOM 776 N N . GLN A 1 101 ? 7.940 -6.417 -15.774 1.00 87.31 101 GLN A N 1
ATOM 777 C CA . GLN A 1 101 ? 6.521 -6.783 -15.755 1.00 87.31 101 GLN A CA 1
ATOM 778 C C . GLN A 1 101 ? 5.747 -5.985 -14.703 1.00 87.31 101 GLN A C 1
ATOM 780 O O . GLN A 1 101 ? 4.678 -5.461 -15.018 1.00 87.31 101 GLN A O 1
ATOM 785 N N . VAL A 1 102 ? 6.303 -5.829 -13.495 1.00 89.25 102 VAL A N 1
ATOM 786 C CA . VAL A 1 102 ? 5.716 -4.964 -12.457 1.00 89.25 102 VAL A CA 1
ATOM 787 C C . VAL A 1 102 ? 5.646 -3.519 -12.954 1.00 89.25 102 VAL A C 1
ATOM 789 O O . VAL A 1 102 ? 4.622 -2.861 -12.794 1.00 89.25 102 VAL A O 1
ATOM 792 N N . LEU A 1 103 ? 6.695 -3.030 -13.623 1.00 88.88 103 LEU A N 1
ATOM 793 C CA . LEU A 1 103 ? 6.714 -1.702 -14.240 1.00 88.88 103 LEU A CA 1
ATOM 794 C C . LEU A 1 103 ? 5.588 -1.529 -15.270 1.00 88.88 103 LEU A C 1
ATOM 796 O O . LEU A 1 103 ? 4.872 -0.525 -15.228 1.00 88.88 103 LEU A O 1
ATOM 800 N N . CYS A 1 104 ? 5.421 -2.489 -16.186 1.00 87.00 104 CYS A N 1
ATOM 801 C CA . CYS A 1 104 ? 4.340 -2.456 -17.169 1.00 87.00 104 CYS A CA 1
ATOM 802 C C . CYS A 1 104 ? 2.972 -2.393 -16.485 1.00 87.00 104 CYS A C 1
ATOM 804 O O . CYS A 1 104 ? 2.162 -1.552 -16.855 1.00 87.00 104 CYS A O 1
ATOM 806 N N . ARG A 1 105 ? 2.742 -3.194 -15.441 1.00 88.38 105 ARG A N 1
ATOM 807 C CA . ARG A 1 105 ? 1.495 -3.165 -14.660 1.00 88.38 105 ARG A CA 1
ATOM 808 C C . ARG A 1 105 ? 1.269 -1.831 -13.956 1.00 88.38 105 ARG A C 1
ATOM 810 O O . ARG A 1 105 ? 0.226 -1.214 -14.147 1.00 88.38 105 ARG A O 1
ATOM 817 N N . LEU A 1 106 ? 2.269 -1.325 -13.226 1.00 88.50 106 LEU A N 1
ATOM 818 C CA . LEU A 1 106 ? 2.202 -0.012 -12.569 1.00 88.50 106 LEU A CA 1
ATOM 819 C C . LEU A 1 106 ? 1.804 1.096 -13.555 1.00 88.50 106 LEU A C 1
ATOM 821 O O . LEU A 1 106 ? 1.005 1.977 -13.222 1.00 88.50 106 LEU A O 1
ATOM 825 N N . ARG A 1 107 ? 2.358 1.039 -14.772 1.00 86.62 107 ARG A N 1
ATOM 826 C CA . ARG A 1 107 ? 2.072 1.982 -15.853 1.00 86.62 107 ARG A CA 1
ATOM 827 C C . ARG A 1 107 ? 0.671 1.800 -16.436 1.00 86.62 107 ARG A C 1
ATOM 829 O O . ARG A 1 107 ? -0.061 2.783 -16.558 1.00 86.62 107 ARG A O 1
ATOM 836 N N . ASP A 1 108 ? 0.329 0.583 -16.839 1.00 86.62 108 ASP A N 1
ATOM 837 C CA . ASP A 1 108 ? -0.857 0.287 -17.644 1.00 86.62 108 ASP A CA 1
ATOM 838 C C . ASP A 1 108 ? -2.136 0.394 -16.796 1.00 86.62 108 ASP A C 1
ATOM 840 O O . ASP A 1 108 ? -3.112 1.011 -17.233 1.00 86.62 108 ASP A O 1
ATOM 844 N N . ASP A 1 109 ? -2.079 -0.059 -15.539 1.00 87.00 109 ASP A N 1
ATOM 845 C CA . ASP A 1 109 ? -3.166 0.051 -14.553 1.00 87.00 109 ASP A CA 1
ATOM 846 C C . ASP A 1 109 ? -3.206 1.435 -13.869 1.00 87.00 109 ASP A C 1
ATOM 848 O O . ASP A 1 109 ? -4.120 1.757 -13.105 1.00 87.00 109 ASP A O 1
ATOM 852 N N . ARG A 1 110 ? -2.251 2.312 -14.212 1.00 88.25 110 ARG A N 1
ATOM 853 C CA . ARG A 1 110 ? -2.194 3.732 -13.827 1.00 88.25 110 ARG A CA 1
ATOM 854 C C . ARG A 1 110 ? -2.255 3.960 -12.315 1.00 88.25 110 ARG A C 1
ATOM 856 O O . ARG A 1 110 ? -3.011 4.830 -11.860 1.00 88.25 110 ARG A O 1
ATOM 863 N N . TYR A 1 111 ? -1.455 3.216 -11.558 1.00 88.50 111 TYR A N 1
ATOM 864 C CA . TYR A 1 111 ? -1.371 3.358 -10.105 1.00 88.50 111 TYR A CA 1
ATOM 865 C C . TYR A 1 111 ? -1.016 4.801 -9.696 1.00 88.50 111 TYR A C 1
ATOM 867 O O . TYR A 1 111 ? -0.275 5.509 -10.383 1.00 88.50 111 TYR A O 1
ATOM 875 N N . SER A 1 112 ? -1.566 5.268 -8.573 1.00 90.12 112 SER A N 1
ATOM 876 C CA . SER A 1 112 ? -1.234 6.567 -7.972 1.00 90.12 112 SER A CA 1
ATOM 877 C C . SER A 1 112 ? -0.133 6.450 -6.909 1.00 90.12 112 SER A C 1
ATOM 879 O O . SER A 1 112 ? 0.108 5.366 -6.375 1.00 90.12 112 SER A O 1
ATOM 881 N N . LYS A 1 113 ? 0.500 7.584 -6.551 1.00 90.25 113 LYS A N 1
ATOM 882 C CA . LYS A 1 113 ? 1.502 7.654 -5.464 1.00 90.25 113 LYS A CA 1
ATOM 883 C C . LYS A 1 113 ? 0.947 7.057 -4.169 1.00 90.25 113 LYS A C 1
ATOM 885 O O . LYS A 1 113 ? 1.602 6.241 -3.531 1.00 90.25 113 LYS A O 1
ATOM 890 N N . GLU A 1 114 ? -0.289 7.412 -3.826 1.00 90.00 114 GLU A N 1
ATOM 891 C CA . GLU A 1 114 ? -0.963 6.923 -2.622 1.00 90.00 114 GLU A CA 1
ATOM 892 C C . GLU A 1 114 ? -1.184 5.407 -2.645 1.00 90.00 114 GLU A C 1
ATOM 894 O O . GLU A 1 114 ? -1.033 4.742 -1.623 1.00 90.00 114 GLU A O 1
ATOM 899 N N . GLN A 1 115 ? -1.550 4.837 -3.800 1.00 90.94 115 GLN A N 1
ATOM 900 C CA . GLN A 1 115 ? -1.737 3.389 -3.918 1.00 90.94 115 GLN A CA 1
ATOM 901 C C . GLN A 1 115 ? -0.411 2.654 -3.726 1.00 90.94 115 GLN A C 1
ATOM 903 O O . GLN A 1 115 ? -0.364 1.685 -2.974 1.00 90.94 115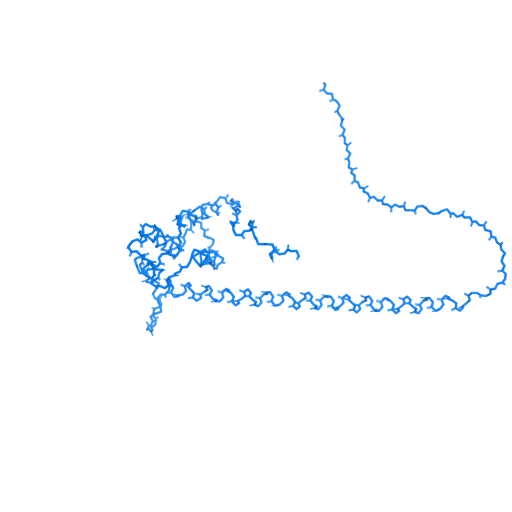 GLN A O 1
ATOM 908 N N . VAL A 1 116 ? 0.671 3.156 -4.326 1.00 91.81 116 VAL A N 1
ATOM 909 C CA . VAL A 1 116 ? 2.027 2.610 -4.156 1.00 91.81 116 VAL A CA 1
ATOM 910 C C . VAL A 1 116 ? 2.465 2.657 -2.691 1.00 91.81 116 VAL A C 1
ATOM 912 O O . VAL A 1 116 ? 2.970 1.668 -2.166 1.00 91.81 116 VAL A O 1
ATOM 915 N N . GLN A 1 117 ? 2.215 3.767 -1.993 1.00 91.88 117 GLN A N 1
ATOM 916 C CA . GLN A 1 117 ? 2.531 3.891 -0.568 1.00 91.88 117 GLN A CA 1
ATOM 917 C C . GLN A 1 117 ? 1.685 2.956 0.312 1.00 91.88 117 GLN A C 1
ATOM 919 O O . GLN A 1 117 ? 2.210 2.371 1.261 1.00 91.88 117 GLN A O 1
ATOM 924 N N . LYS A 1 118 ? 0.396 2.771 -0.005 1.00 92.06 118 LYS A N 1
ATOM 925 C CA . LYS A 1 118 ? -0.486 1.822 0.698 1.00 92.06 118 LYS A CA 1
ATOM 926 C C . LYS A 1 118 ? -0.039 0.376 0.505 1.00 92.06 118 LYS A C 1
ATOM 928 O O . LYS A 1 118 ? 0.015 -0.364 1.482 1.00 92.06 118 LYS A O 1
ATOM 933 N N . ILE A 1 119 ? 0.331 0.004 -0.720 1.00 92.00 119 ILE A N 1
ATOM 934 C CA . ILE A 1 119 ? 0.906 -1.308 -1.044 1.00 92.00 119 ILE A CA 1
ATOM 935 C C . ILE A 1 119 ? 2.193 -1.527 -0.246 1.00 92.00 119 ILE A C 1
ATOM 937 O O . ILE A 1 119 ? 2.303 -2.517 0.471 1.00 92.00 119 ILE A O 1
ATOM 941 N N . PHE A 1 120 ? 3.122 -0.567 -0.283 1.00 92.88 120 PHE A N 1
ATOM 942 C CA . PHE A 1 120 ? 4.364 -0.623 0.489 1.00 92.88 120 PHE A CA 1
ATOM 943 C C . PHE A 1 120 ? 4.105 -0.863 1.982 1.00 92.88 120 PHE A C 1
ATOM 945 O O . PHE A 1 120 ? 4.656 -1.791 2.573 1.00 92.88 120 PHE A O 1
ATOM 952 N N . LYS A 1 121 ? 3.230 -0.050 2.590 1.00 91.44 121 LYS A N 1
ATOM 953 C CA . LYS A 1 121 ? 2.884 -0.158 4.011 1.00 91.44 121 LYS A CA 1
ATOM 954 C C . LYS A 1 121 ? 2.285 -1.525 4.335 1.00 91.44 121 LYS A C 1
ATOM 956 O O . LYS A 1 121 ? 2.705 -2.163 5.296 1.00 91.44 121 LYS A O 1
ATOM 961 N N . ARG A 1 122 ? 1.366 -2.005 3.498 1.00 91.00 122 ARG A N 1
ATOM 962 C CA . ARG A 1 122 ? 0.705 -3.294 3.692 1.00 91.00 122 ARG A CA 1
ATOM 963 C C . ARG A 1 122 ? 1.671 -4.476 3.589 1.00 91.00 122 ARG A C 1
ATOM 965 O O . ARG A 1 122 ? 1.566 -5.397 4.398 1.00 91.00 122 ARG A O 1
ATOM 972 N N . ILE A 1 123 ? 2.644 -4.438 2.675 1.00 89.12 123 ILE A N 1
ATOM 973 C CA . ILE A 1 123 ? 3.699 -5.464 2.591 1.00 89.12 123 ILE A CA 1
ATOM 974 C C . ILE A 1 123 ? 4.556 -5.452 3.867 1.00 89.12 123 ILE A C 1
ATOM 976 O O . ILE A 1 123 ? 4.838 -6.517 4.419 1.00 89.12 123 ILE A O 1
ATOM 980 N N . CYS A 1 124 ? 4.919 -4.270 4.380 1.00 88.56 124 CYS A N 1
ATOM 981 C CA . CYS A 1 124 ? 5.654 -4.147 5.645 1.00 88.56 124 CYS A CA 1
ATOM 982 C C . CYS A 1 124 ? 4.874 -4.677 6.860 1.00 88.56 124 CYS A C 1
ATOM 984 O O . CYS A 1 124 ? 5.488 -5.218 7.773 1.00 88.56 124 CYS A O 1
ATOM 986 N N . GLU A 1 125 ? 3.548 -4.519 6.885 1.00 87.69 125 GLU A N 1
ATOM 987 C CA . GLU A 1 125 ? 2.681 -4.984 7.980 1.00 87.69 125 GLU A CA 1
ATOM 988 C C . GLU A 1 125 ? 2.389 -6.491 7.930 1.00 87.69 125 GLU A C 1
ATOM 990 O O . GLU A 1 125 ? 2.199 -7.116 8.971 1.00 87.69 125 GLU A O 1
ATOM 995 N N . THR A 1 126 ? 2.311 -7.070 6.729 1.00 83.81 126 THR A N 1
ATOM 996 C CA . THR A 1 126 ? 1.875 -8.466 6.527 1.00 83.81 126 THR A CA 1
ATOM 997 C C . THR A 1 126 ? 3.049 -9.446 6.509 1.00 83.81 126 THR A C 1
ATOM 999 O O . THR A 1 126 ? 2.897 -10.613 6.867 1.00 83.81 126 THR A O 1
ATOM 1002 N N . GLY A 1 127 ? 4.223 -8.985 6.071 1.00 76.00 127 GLY A N 1
ATOM 1003 C CA . GLY A 1 127 ? 5.420 -9.804 5.929 1.00 76.00 127 GLY A CA 1
ATOM 1004 C C . GLY A 1 127 ? 6.301 -9.874 7.183 1.00 76.00 127 GLY A C 1
ATOM 1005 O O . GLY A 1 127 ? 6.003 -9.274 8.217 1.00 76.00 127 GLY A O 1
ATOM 1006 N N . PRO A 1 128 ? 7.444 -10.584 7.099 1.00 79.31 128 PRO A N 1
ATOM 1007 C CA . PRO A 1 128 ? 8.492 -10.466 8.107 1.00 79.31 128 PRO A CA 1
ATOM 1008 C C . PRO A 1 128 ? 8.979 -9.009 8.189 1.00 79.31 128 PRO A C 1
ATOM 1010 O O . PRO A 1 128 ? 8.863 -8.294 7.190 1.00 79.31 128 PRO A O 1
ATOM 1013 N N . PRO A 1 129 ? 9.561 -8.572 9.324 1.00 82.25 129 PRO A N 1
ATOM 1014 C CA . PRO A 1 129 ? 10.060 -7.209 9.484 1.00 82.25 129 PRO A CA 1
ATOM 1015 C C . PRO A 1 129 ? 10.934 -6.792 8.299 1.00 82.25 129 PRO A C 1
ATOM 1017 O O . PRO A 1 129 ? 12.005 -7.362 8.081 1.00 82.25 129 PRO A O 1
ATOM 1020 N N . GLN A 1 130 ? 10.435 -5.832 7.519 1.00 83.69 130 GLN A N 1
ATOM 1021 C CA . GLN A 1 130 ? 11.110 -5.320 6.334 1.00 83.69 130 GLN A CA 1
ATOM 1022 C C . GLN A 1 130 ? 12.076 -4.220 6.741 1.00 83.69 130 GLN A C 1
ATOM 1024 O O . GLN A 1 130 ? 11.749 -3.334 7.531 1.00 83.69 130 GLN A O 1
ATOM 1029 N N . SER A 1 131 ? 13.266 -4.250 6.165 1.00 84.69 131 SER A N 1
ATOM 1030 C CA . SER A 1 131 ? 14.241 -3.186 6.337 1.00 84.69 131 SER A CA 1
ATOM 1031 C C . SER A 1 131 ? 15.201 -3.165 5.156 1.00 84.69 131 SER A C 1
ATOM 1033 O O . SER A 1 131 ? 15.212 -4.099 4.355 1.00 84.69 131 SER A O 1
ATOM 1035 N N . ARG A 1 132 ? 16.027 -2.121 5.009 1.00 85.44 132 ARG A N 1
ATOM 1036 C CA . ARG A 1 132 ? 16.992 -2.076 3.894 1.00 85.44 132 ARG A CA 1
ATOM 1037 C C . ARG A 1 132 ? 17.956 -3.272 3.939 1.00 85.44 132 ARG A C 1
ATOM 1039 O O . ARG A 1 132 ? 18.313 -3.797 2.892 1.00 85.44 132 ARG A O 1
ATOM 1046 N N . SER A 1 133 ? 18.370 -3.712 5.129 1.00 82.56 133 SER A N 1
ATOM 1047 C CA . SER A 1 133 ? 19.246 -4.879 5.308 1.00 82.56 133 SER A CA 1
ATOM 1048 C C . SER A 1 133 ? 18.527 -6.237 5.273 1.00 82.56 133 SER A C 1
ATOM 1050 O O . SER A 1 133 ? 19.174 -7.259 5.045 1.00 82.56 133 SER A O 1
ATOM 1052 N N . ARG A 1 134 ? 17.206 -6.262 5.490 1.00 83.69 134 ARG A N 1
ATOM 1053 C CA . ARG A 1 134 ? 16.357 -7.467 5.510 1.00 83.69 134 ARG A CA 1
ATOM 1054 C C . ARG A 1 134 ? 15.113 -7.258 4.649 1.00 83.69 134 ARG A C 1
ATOM 1056 O O . ARG A 1 134 ? 13.981 -7.376 5.115 1.00 83.69 134 ARG A O 1
ATOM 1063 N N . CYS A 1 135 ? 15.334 -6.899 3.392 1.00 84.81 135 CYS A N 1
ATOM 1064 C CA . CYS A 1 135 ? 14.261 -6.687 2.434 1.00 84.81 135 CYS A CA 1
ATOM 1065 C C . CYS A 1 135 ? 13.816 -8.038 1.867 1.00 84.81 135 CYS A C 1
ATOM 1067 O O . CYS A 1 135 ? 14.646 -8.872 1.505 1.00 84.81 135 CYS A O 1
ATOM 1069 N N . SER A 1 136 ? 12.510 -8.278 1.805 1.00 86.81 136 SER A N 1
ATOM 1070 C CA . SER A 1 136 ? 11.978 -9.437 1.092 1.00 86.81 136 SER A CA 1
ATOM 1071 C C . SER A 1 136 ? 12.171 -9.264 -0.421 1.00 86.81 136 SER A C 1
ATOM 1073 O O . SER A 1 136 ? 12.086 -8.137 -0.914 1.00 86.81 136 SER A O 1
ATOM 1075 N N . PRO A 1 137 ? 12.349 -10.360 -1.184 1.00 86.94 137 PRO A N 1
ATOM 1076 C CA . PRO A 1 137 ? 12.487 -10.278 -2.640 1.00 86.94 137 PRO A CA 1
ATOM 1077 C C . PRO A 1 137 ? 11.315 -9.559 -3.320 1.00 86.94 137 PRO A C 1
ATOM 1079 O O . PRO A 1 137 ? 11.511 -8.826 -4.281 1.00 86.94 137 PRO A O 1
ATOM 1082 N N . ILE A 1 138 ? 10.097 -9.722 -2.789 1.00 87.94 138 ILE A N 1
ATOM 1083 C CA . ILE A 1 138 ? 8.892 -9.059 -3.303 1.00 87.94 138 ILE A CA 1
ATOM 1084 C C . ILE A 1 138 ? 8.921 -7.540 -3.074 1.00 87.94 138 ILE A C 1
ATOM 1086 O O . ILE A 1 138 ? 8.509 -6.773 -3.942 1.00 87.94 138 ILE A O 1
ATOM 1090 N N . MET A 1 139 ? 9.449 -7.093 -1.930 1.00 90.44 139 MET A N 1
ATOM 1091 C CA . MET A 1 139 ? 9.603 -5.673 -1.623 1.00 90.44 139 MET A CA 1
ATOM 1092 C C . MET A 1 139 ? 10.705 -5.039 -2.476 1.00 90.44 139 MET A C 1
ATOM 1094 O O . MET A 1 139 ? 10.516 -3.945 -2.997 1.00 90.44 139 MET A O 1
ATOM 1098 N N . GLU A 1 140 ? 11.836 -5.723 -2.650 1.00 90.19 140 GLU A N 1
ATOM 1099 C CA . GLU A 1 140 ? 12.928 -5.250 -3.509 1.00 90.19 140 GLU A CA 1
ATOM 1100 C C . GLU A 1 140 ? 12.465 -5.111 -4.965 1.00 90.19 140 GLU A C 1
ATOM 1102 O O . GLU A 1 140 ? 12.600 -4.038 -5.553 1.00 90.19 140 GLU A O 1
ATOM 1107 N N . LEU A 1 141 ? 11.796 -6.141 -5.493 1.00 90.75 141 LEU A N 1
ATOM 1108 C CA . LEU A 1 141 ? 11.168 -6.130 -6.814 1.00 90.75 141 LEU A CA 1
ATOM 1109 C C . LEU A 1 141 ? 10.235 -4.924 -7.000 1.00 90.75 141 LEU A C 1
ATOM 1111 O O . LEU A 1 141 ? 10.301 -4.227 -8.014 1.00 90.75 141 LEU A O 1
ATOM 1115 N N . PHE A 1 142 ? 9.362 -4.683 -6.021 1.00 92.12 142 PHE A N 1
ATOM 1116 C CA . PHE A 1 142 ? 8.409 -3.582 -6.056 1.00 92.12 142 PHE A CA 1
ATOM 1117 C C . PHE A 1 142 ? 9.107 -2.216 -6.043 1.00 92.12 142 PHE A C 1
ATOM 1119 O O . PHE A 1 142 ? 8.808 -1.366 -6.882 1.00 92.12 142 PHE A O 1
ATOM 1126 N N . VAL A 1 143 ? 10.060 -2.003 -5.130 1.00 93.50 143 VAL A N 1
ATOM 1127 C CA . VAL A 1 143 ? 10.800 -0.736 -5.013 1.00 93.50 143 VAL A CA 1
ATOM 1128 C C . VAL A 1 143 ? 11.603 -0.444 -6.280 1.00 93.50 143 VAL A C 1
ATOM 1130 O O . VAL A 1 143 ? 11.604 0.694 -6.750 1.00 93.50 143 VAL A O 1
ATOM 1133 N N . ASP A 1 144 ? 12.236 -1.454 -6.871 1.00 93.12 144 ASP A N 1
ATOM 1134 C CA . ASP A 1 144 ? 13.004 -1.289 -8.104 1.00 93.12 144 ASP A CA 1
ATOM 1135 C C . ASP A 1 144 ? 12.105 -0.985 -9.310 1.00 93.12 144 ASP A C 1
ATOM 1137 O O . ASP A 1 144 ? 12.449 -0.140 -10.140 1.00 93.12 144 ASP A O 1
ATOM 1141 N N . ALA A 1 145 ? 10.922 -1.601 -9.394 1.00 92.12 145 ALA A N 1
ATOM 1142 C CA . ALA A 1 145 ? 9.949 -1.305 -10.446 1.00 92.12 145 ALA A CA 1
ATOM 1143 C C . ALA A 1 145 ? 9.393 0.123 -10.329 1.00 92.12 145 ALA A C 1
ATOM 1145 O O . ALA A 1 145 ? 9.265 0.825 -11.336 1.00 92.12 145 ALA A O 1
ATOM 1146 N N . VAL A 1 146 ? 9.126 0.582 -9.102 1.00 92.81 146 VAL A N 1
ATOM 1147 C CA . VAL A 1 146 ? 8.764 1.981 -8.822 1.00 92.81 146 VAL A CA 1
ATOM 1148 C C . VAL A 1 146 ? 9.900 2.921 -9.230 1.00 92.81 146 VAL A C 1
ATOM 1150 O O . VAL A 1 146 ? 9.641 3.939 -9.868 1.00 92.81 146 VAL A O 1
ATOM 1153 N N . GLY A 1 147 ? 11.154 2.557 -8.943 1.00 92.31 147 GLY A N 1
ATOM 1154 C CA . GLY A 1 147 ? 12.336 3.320 -9.354 1.00 92.31 147 GLY A CA 1
ATOM 1155 C C . GLY A 1 147 ? 12.447 3.473 -10.866 1.00 92.31 147 GLY A C 1
ATOM 1156 O O . GLY A 1 147 ? 12.624 4.587 -11.356 1.00 92.31 147 GLY A O 1
ATOM 1157 N N . LYS A 1 148 ? 12.240 2.388 -11.621 1.00 91.00 148 LYS A N 1
ATOM 1158 C CA . LYS A 1 148 ? 12.187 2.466 -13.087 1.00 91.00 148 LYS A CA 1
ATOM 1159 C C . LYS A 1 148 ? 11.058 3.376 -13.568 1.00 91.00 148 LYS A C 1
ATOM 1161 O O . LYS A 1 148 ? 11.260 4.163 -14.485 1.00 91.00 148 LYS A O 1
ATOM 1166 N N . LEU A 1 149 ? 9.877 3.324 -12.947 1.00 89.06 149 LEU A N 1
ATOM 1167 C CA . LEU A 1 149 ? 8.758 4.192 -13.329 1.00 89.06 149 LEU A CA 1
ATOM 1168 C C . LEU A 1 149 ? 9.016 5.672 -13.005 1.00 89.06 149 LEU A C 1
ATOM 1170 O O . LEU A 1 149 ? 8.529 6.561 -13.711 1.00 89.06 149 LEU A O 1
ATOM 1174 N N . ASP A 1 150 ? 9.790 5.958 -11.958 1.00 89.44 150 ASP A N 1
ATOM 1175 C CA . ASP A 1 150 ? 10.225 7.315 -11.629 1.00 89.44 150 ASP A CA 1
ATOM 1176 C C . ASP A 1 150 ? 11.143 7.904 -12.708 1.00 89.44 150 ASP A C 1
ATOM 1178 O O . ASP A 1 150 ? 11.042 9.104 -12.978 1.00 89.44 150 ASP A O 1
ATOM 1182 N N . GLU A 1 151 ? 11.959 7.074 -13.363 1.00 87.38 151 GLU A N 1
ATOM 1183 C CA . GLU A 1 151 ? 12.837 7.467 -14.475 1.00 87.38 151 GLU A CA 1
ATOM 1184 C C . GLU A 1 151 ? 12.082 7.704 -15.789 1.00 87.38 151 GLU A C 1
ATOM 1186 O O . GLU A 1 151 ? 12.500 8.550 -16.573 1.00 87.38 151 GLU A O 1
ATOM 1191 N N . VAL A 1 152 ? 10.944 7.034 -16.009 1.00 85.50 152 VAL A N 1
ATOM 1192 C CA . VAL A 1 152 ? 10.129 7.233 -17.220 1.00 85.50 152 VAL A CA 1
ATOM 1193 C C . VAL A 1 152 ? 9.558 8.652 -17.248 1.00 85.50 152 VAL A C 1
ATOM 1195 O O . VAL A 1 152 ? 8.787 9.055 -16.365 1.00 85.50 152 VAL A O 1
ATOM 1198 N N . GLU A 1 153 ? 9.914 9.424 -18.270 1.00 81.00 153 GLU A N 1
ATOM 1199 C CA . GLU A 1 153 ? 9.423 10.789 -18.432 1.00 81.00 153 GLU A CA 1
ATOM 1200 C C . GLU A 1 153 ? 7.937 10.813 -18.816 1.00 81.00 153 GLU A C 1
ATOM 1202 O O . GLU A 1 153 ? 7.370 9.848 -19.333 1.00 81.00 153 GLU A O 1
ATOM 1207 N N . ARG A 1 154 ? 7.265 11.940 -18.552 1.00 79.50 154 ARG A N 1
ATOM 1208 C CA . ARG A 1 154 ? 5.839 12.089 -18.891 1.00 79.50 154 ARG A CA 1
ATOM 1209 C C . ARG A 1 154 ? 5.597 12.002 -20.402 1.00 79.50 154 ARG A C 1
ATOM 1211 O O . ARG A 1 154 ? 4.528 11.554 -20.805 1.00 79.50 154 ARG A O 1
ATOM 1218 N N . ASP A 1 155 ? 6.579 12.389 -21.209 1.00 77.75 155 ASP A N 1
ATOM 1219 C CA . ASP A 1 155 ? 6.495 12.316 -22.669 1.00 77.75 155 ASP A CA 1
ATOM 1220 C C . ASP A 1 155 ? 6.472 10.858 -23.162 1.00 77.75 155 ASP A C 1
ATOM 1222 O O . ASP A 1 155 ? 5.792 10.540 -24.135 1.00 77.75 155 ASP A O 1
ATOM 1226 N N . GLU A 1 156 ? 7.132 9.952 -22.437 1.00 77.38 156 GLU A N 1
ATOM 1227 C CA . GLU A 1 156 ? 7.135 8.510 -22.710 1.00 77.38 156 GLU A CA 1
ATOM 1228 C C . GLU A 1 156 ? 5.933 7.791 -22.074 1.00 77.38 156 GLU A C 1
ATOM 1230 O O . GLU A 1 156 ? 5.434 6.794 -22.602 1.00 77.38 156 GLU A O 1
ATOM 1235 N N . ASN A 1 157 ? 5.436 8.304 -20.945 1.00 76.62 157 ASN A N 1
ATOM 1236 C CA . ASN A 1 157 ? 4.253 7.799 -20.259 1.00 76.62 157 ASN A CA 1
ATOM 1237 C C . ASN A 1 157 ? 3.281 8.939 -19.895 1.00 76.62 157 ASN A C 1
ATOM 1239 O O . ASN A 1 157 ? 3.322 9.458 -18.770 1.00 76.62 157 ASN A O 1
ATOM 1243 N N . PRO A 1 158 ? 2.320 9.271 -20.780 1.00 73.00 158 PRO A N 1
ATOM 1244 C CA . PRO A 1 158 ? 1.325 10.307 -20.501 1.00 73.00 158 PRO A CA 1
ATOM 1245 C C . PRO A 1 158 ? 0.386 9.935 -19.343 1.00 73.00 158 PRO A C 1
ATOM 1247 O O . PRO A 1 158 ? -0.285 10.802 -18.785 1.00 73.00 158 PRO A O 1
ATOM 1250 N N . ASN A 1 159 ? 0.347 8.658 -18.946 1.00 75.19 159 ASN A N 1
ATOM 1251 C CA . ASN A 1 159 ? -0.451 8.174 -17.823 1.00 75.19 159 ASN A CA 1
ATOM 1252 C C . ASN A 1 159 ? 0.283 8.262 -16.477 1.00 75.19 159 ASN A C 1
ATOM 1254 O O . ASN A 1 159 ? -0.289 7.861 -15.462 1.00 75.19 159 ASN A O 1
ATOM 1258 N N . LYS A 1 160 ? 1.519 8.782 -16.426 1.00 79.12 160 LYS A N 1
ATOM 1259 C CA . LYS A 1 160 ? 2.261 8.962 -15.171 1.00 79.12 160 LYS A CA 1
ATOM 1260 C C . LYS A 1 160 ? 1.534 9.954 -14.258 1.00 79.12 160 LYS A C 1
ATOM 1262 O O . LYS A 1 160 ? 1.506 11.162 -14.507 1.00 79.12 160 LYS A O 1
ATOM 1267 N N . ARG A 1 161 ? 0.940 9.426 -13.182 1.00 77.56 161 ARG A N 1
ATOM 1268 C CA . ARG A 1 161 ? 0.083 10.178 -12.249 1.00 77.56 161 ARG A CA 1
ATOM 1269 C C . ARG A 1 161 ? 0.829 10.867 -11.116 1.00 77.56 161 ARG A C 1
ATOM 1271 O O . ARG A 1 161 ? 0.223 11.677 -10.421 1.00 77.56 161 ARG A O 1
ATOM 1278 N N . TRP A 1 162 ? 2.103 10.553 -10.908 1.00 83.50 162 TRP A N 1
ATOM 1279 C CA . TRP A 1 162 ? 2.877 11.130 -9.818 1.00 83.50 162 TRP A CA 1
ATOM 1280 C C . TRP A 1 162 ? 4.116 11.868 -10.303 1.00 83.50 162 TRP A C 1
ATOM 1282 O O . TRP A 1 162 ? 4.699 11.569 -11.346 1.00 83.50 162 TRP A O 1
ATOM 1292 N N . THR A 1 163 ? 4.500 12.863 -9.515 1.00 78.88 163 THR A N 1
ATOM 1293 C CA . THR A 1 163 ? 5.690 13.687 -9.705 1.00 78.88 163 THR A CA 1
ATOM 1294 C C . THR A 1 163 ? 6.647 13.450 -8.547 1.00 78.88 163 THR A C 1
ATOM 1296 O O . THR A 1 163 ? 6.204 13.365 -7.404 1.00 78.88 163 THR A O 1
ATOM 1299 N N . GLY A 1 164 ? 7.947 13.404 -8.829 1.00 82.00 164 GLY A N 1
ATOM 1300 C CA . GLY A 1 164 ? 8.984 13.201 -7.817 1.00 82.00 164 GLY A CA 1
ATOM 1301 C C . GLY A 1 164 ? 9.662 11.839 -7.930 1.00 82.00 164 GLY A C 1
ATOM 1302 O O . GLY A 1 164 ? 9.560 11.177 -8.959 1.00 82.00 164 GLY A O 1
ATOM 1303 N N . LYS A 1 165 ? 10.397 11.473 -6.875 1.00 87.31 165 LYS A N 1
ATOM 1304 C CA . LYS A 1 165 ? 11.134 10.208 -6.766 1.00 87.31 165 LYS A CA 1
ATOM 1305 C C . LYS A 1 165 ? 10.556 9.395 -5.611 1.00 87.31 165 LYS A C 1
ATOM 1307 O O . LYS A 1 165 ? 11.062 9.483 -4.492 1.00 87.31 165 LYS A O 1
ATOM 1312 N N . ILE A 1 166 ? 9.474 8.668 -5.877 1.00 90.62 166 ILE A N 1
ATOM 1313 C CA . ILE A 1 166 ? 8.794 7.825 -4.890 1.00 90.62 166 ILE A CA 1
ATOM 1314 C C . ILE A 1 166 ? 9.721 6.716 -4.403 1.00 90.62 166 ILE A C 1
ATOM 1316 O O . ILE A 1 166 ? 9.761 6.453 -3.206 1.00 90.62 166 ILE A O 1
ATOM 1320 N N . GLU A 1 167 ? 10.520 6.112 -5.281 1.00 93.75 167 GLU A N 1
ATOM 1321 C CA . GLU A 1 167 ? 11.500 5.089 -4.896 1.00 93.75 167 GLU A CA 1
ATOM 1322 C C . GLU A 1 167 ? 12.398 5.577 -3.752 1.00 93.75 167 GLU A C 1
ATOM 1324 O O . GLU A 1 167 ? 12.580 4.878 -2.753 1.00 93.75 167 GLU A O 1
ATOM 1329 N N . ARG A 1 168 ? 12.876 6.824 -3.840 1.00 92.00 168 ARG A N 1
ATOM 1330 C CA . 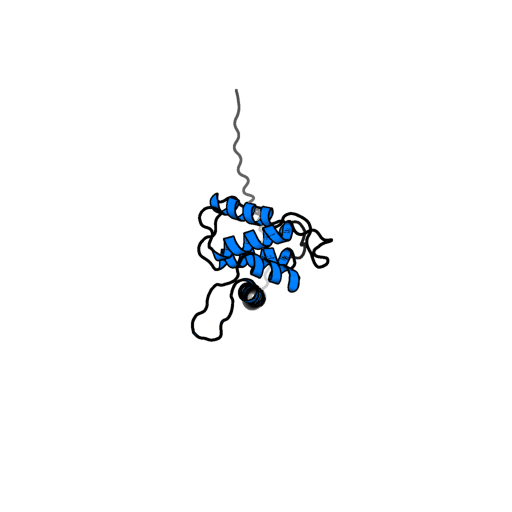ARG A 1 168 ? 13.707 7.438 -2.802 1.00 92.00 168 ARG A CA 1
ATOM 1331 C C . ARG A 1 168 ? 12.958 7.568 -1.478 1.00 92.00 168 ARG A C 1
ATOM 1333 O O . ARG A 1 168 ? 13.558 7.359 -0.424 1.00 92.00 168 ARG A O 1
ATOM 1340 N N . GLU A 1 169 ? 11.675 7.924 -1.515 1.00 91.25 169 GLU A N 1
ATOM 1341 C CA . GLU A 1 169 ? 10.825 7.977 -0.320 1.00 91.25 169 GLU A CA 1
ATOM 1342 C C . GLU A 1 169 ? 10.689 6.582 0.309 1.00 91.25 169 GLU A C 1
ATOM 1344 O O . GLU A 1 169 ? 10.905 6.429 1.511 1.00 91.25 169 GLU A O 1
ATOM 1349 N N . LEU A 1 170 ? 10.415 5.549 -0.496 1.00 91.88 170 LEU A N 1
ATOM 1350 C CA . LEU A 1 170 ? 10.274 4.169 -0.019 1.00 91.88 170 LEU A CA 1
ATOM 1351 C C . LEU A 1 170 ? 11.582 3.639 0.583 1.00 91.88 170 LEU A C 1
ATOM 1353 O O . LEU A 1 170 ? 11.581 3.105 1.694 1.00 91.88 170 LEU A O 1
ATOM 1357 N N . ARG A 1 171 ? 12.726 3.851 -0.084 1.00 92.19 171 ARG A N 1
ATOM 1358 C CA . ARG A 1 171 ? 14.039 3.449 0.450 1.00 92.19 171 ARG A CA 1
ATOM 1359 C C . ARG A 1 171 ? 14.411 4.220 1.715 1.00 92.19 171 ARG A C 1
ATOM 1361 O O . ARG A 1 171 ? 15.005 3.636 2.621 1.00 92.19 171 ARG A O 1
ATOM 1368 N N . LYS A 1 172 ? 14.023 5.496 1.831 1.00 91.31 172 LYS A N 1
ATOM 1369 C CA . LYS A 1 172 ? 14.173 6.267 3.076 1.00 91.31 172 LYS A CA 1
ATOM 1370 C C . LYS A 1 172 ? 13.356 5.644 4.212 1.00 91.31 172 LYS A C 1
ATOM 1372 O O . LYS A 1 172 ? 13.882 5.529 5.317 1.00 91.31 172 LYS A O 1
ATOM 1377 N N . LYS A 1 173 ? 12.122 5.190 3.948 1.00 90.06 173 LYS A N 1
ATOM 1378 C CA . LYS A 1 173 ? 11.302 4.469 4.940 1.00 90.06 173 LYS A CA 1
ATOM 1379 C C . LYS A 1 173 ? 11.945 3.140 5.357 1.00 90.06 173 LYS A C 1
ATOM 1381 O O . LYS A 1 173 ? 12.088 2.901 6.551 1.00 90.06 173 LYS A O 1
ATOM 1386 N N . LEU A 1 174 ? 12.431 2.333 4.410 1.00 90.38 174 LEU A N 1
ATOM 1387 C CA . LEU A 1 174 ? 13.152 1.084 4.715 1.00 90.38 174 LEU A CA 1
ATOM 1388 C C . LEU A 1 174 ? 14.438 1.315 5.523 1.00 90.38 174 LEU A C 1
ATOM 1390 O O . LEU A 1 174 ? 14.780 0.512 6.391 1.00 90.38 174 LEU A O 1
ATOM 1394 N N . PHE A 1 175 ? 15.155 2.407 5.247 1.00 90.62 175 PHE A N 1
ATOM 1395 C CA . PHE A 1 175 ? 16.328 2.803 6.023 1.00 90.62 175 PHE A CA 1
ATOM 1396 C C . PHE A 1 175 ? 15.949 3.219 7.447 1.00 90.62 175 PHE A C 1
ATOM 1398 O O . PHE A 1 175 ? 16.599 2.808 8.400 1.00 90.62 175 PHE A O 1
ATOM 1405 N N . ALA A 1 176 ? 14.890 4.009 7.612 1.00 89.31 176 ALA A N 1
ATOM 1406 C CA . ALA A 1 176 ? 14.432 4.422 8.931 1.00 89.31 176 ALA A CA 1
ATOM 1407 C C . ALA A 1 176 ? 13.986 3.227 9.788 1.00 89.31 176 ALA A C 1
ATOM 1409 O O . ALA A 1 176 ? 14.347 3.159 10.960 1.00 89.31 176 ALA A O 1
ATOM 1410 N N . MET A 1 177 ? 13.310 2.242 9.184 1.00 86.88 177 MET A N 1
ATOM 1411 C CA . MET A 1 177 ? 12.949 0.980 9.841 1.00 86.88 177 MET A CA 1
ATOM 1412 C C . MET A 1 177 ? 14.178 0.186 10.311 1.00 86.88 177 MET A C 1
ATOM 1414 O O . MET A 1 177 ? 14.168 -0.346 11.417 1.00 86.88 177 MET A O 1
ATOM 1418 N N . ASP A 1 178 ? 15.258 0.160 9.519 1.00 87.06 178 ASP A N 1
ATOM 1419 C CA . ASP A 1 178 ? 16.538 -0.481 9.879 1.00 87.06 178 ASP A CA 1
ATOM 1420 C C . ASP A 1 178 ? 17.155 0.109 11.165 1.00 87.06 178 ASP A C 1
ATOM 1422 O O . ASP A 1 178 ? 17.847 -0.590 11.903 1.00 87.06 178 ASP A O 1
ATOM 1426 N N . TRP A 1 179 ? 16.911 1.396 11.428 1.00 86.00 179 TRP A N 1
ATOM 1427 C CA . TRP A 1 179 ? 17.520 2.156 12.526 1.00 86.00 179 TRP A CA 1
ATOM 1428 C C . TRP A 1 179 ? 16.532 2.552 13.630 1.00 86.00 179 TRP A C 1
ATOM 1430 O O . TRP A 1 179 ? 16.912 3.271 14.552 1.00 86.00 179 TRP A O 1
ATOM 1440 N N . GLY A 1 180 ? 15.274 2.107 13.546 1.00 83.62 180 GLY A N 1
ATOM 1441 C CA . GLY A 1 180 ? 14.226 2.478 14.500 1.00 83.62 180 GLY A CA 1
ATOM 1442 C C . GLY A 1 180 ? 13.924 3.982 14.531 1.00 83.62 180 GLY A C 1
ATOM 1443 O O . GLY A 1 180 ? 13.573 4.513 15.580 1.00 83.62 180 GLY A O 1
ATOM 1444 N N . ILE A 1 181 ? 14.103 4.682 13.408 1.00 86.88 181 ILE A N 1
ATOM 1445 C CA . ILE A 1 181 ? 13.799 6.110 13.286 1.00 86.88 181 ILE A CA 1
ATOM 1446 C C . ILE A 1 181 ? 12.321 6.257 12.923 1.00 86.88 181 ILE A C 1
ATOM 1448 O O . ILE A 1 181 ? 11.877 5.757 11.889 1.00 86.88 181 ILE A O 1
ATOM 1452 N N . GLU A 1 182 ? 11.565 6.987 13.737 1.00 78.62 182 GLU A N 1
ATOM 1453 C CA . GLU A 1 182 ? 10.197 7.372 13.396 1.00 78.62 182 GLU A CA 1
ATOM 1454 C C . GLU A 1 182 ? 10.236 8.494 12.353 1.00 78.62 182 GLU A C 1
ATOM 1456 O O . GLU A 1 182 ? 10.658 9.620 12.626 1.00 78.62 182 GLU A O 1
ATOM 1461 N N . LEU A 1 183 ? 9.838 8.175 11.121 1.00 77.38 183 LEU A N 1
ATOM 1462 C CA . LEU A 1 183 ? 9.578 9.189 10.107 1.00 77.38 183 LEU A CA 1
ATOM 1463 C C . LEU A 1 183 ? 8.141 9.668 10.265 1.00 77.38 183 LEU A C 1
ATOM 1465 O O . LEU A 1 183 ? 7.219 8.859 10.315 1.00 77.38 183 LEU A O 1
ATOM 1469 N N . GLN A 1 184 ? 7.959 10.983 10.293 1.00 73.19 184 GLN A N 1
ATOM 1470 C CA . GLN A 1 184 ? 6.636 11.581 10.201 1.00 73.19 184 GLN A CA 1
ATOM 1471 C C . GLN A 1 184 ? 6.064 11.286 8.807 1.00 73.19 184 GLN A C 1
ATOM 1473 O O . GLN A 1 184 ? 6.706 11.588 7.797 1.00 73.19 184 GLN A O 1
ATOM 1478 N N . ASP A 1 185 ? 4.897 10.643 8.748 1.00 65.94 185 ASP A N 1
ATOM 1479 C CA . ASP A 1 185 ? 4.205 10.410 7.484 1.00 65.94 185 ASP A CA 1
ATOM 1480 C C . ASP A 1 185 ? 3.684 11.755 6.944 1.00 65.94 185 ASP A C 1
ATOM 1482 O O . ASP A 1 185 ? 2.980 12.488 7.637 1.00 65.94 185 ASP A O 1
ATOM 1486 N N . GLU A 1 186 ? 4.024 12.084 5.693 1.00 60.59 186 GLU A N 1
ATOM 1487 C CA . GLU A 1 186 ? 3.621 13.341 5.029 1.00 60.59 186 GLU A CA 1
ATOM 1488 C C . GLU A 1 186 ? 2.083 13.501 4.944 1.00 60.59 186 GLU A C 1
ATOM 1490 O O . GLU A 1 186 ? 1.573 14.615 4.855 1.00 60.59 186 GLU A O 1
ATOM 1495 N N . ASP A 1 187 ? 1.327 12.401 5.052 1.00 56.53 187 ASP A N 1
ATOM 1496 C CA . ASP A 1 187 ? -0.144 12.373 5.015 1.00 56.53 187 ASP A CA 1
ATOM 1497 C C . ASP A 1 187 ? -0.827 12.799 6.332 1.00 56.53 187 ASP A C 1
ATOM 1499 O O . ASP A 1 187 ? -2.065 12.841 6.404 1.00 56.53 187 ASP A O 1
ATOM 1503 N N . ASP A 1 188 ? -0.060 13.079 7.389 1.00 53.09 188 ASP A N 1
ATOM 1504 C CA . ASP A 1 188 ? -0.598 13.502 8.688 1.00 53.09 188 ASP A CA 1
ATOM 1505 C C . ASP A 1 188 ? -0.563 15.028 8.901 1.00 53.09 188 ASP A C 1
ATOM 1507 O O . ASP A 1 188 ? -1.190 15.525 9.834 1.00 53.09 188 ASP A O 1
ATOM 1511 N N . GLU A 1 189 ? 0.063 15.808 8.009 1.00 45.53 189 GLU A N 1
ATOM 1512 C CA . GLU A 1 189 ? 0.178 17.273 8.160 1.00 45.53 189 GLU A CA 1
ATOM 1513 C C . GLU A 1 189 ? -1.067 18.084 7.741 1.00 45.53 189 GLU A C 1
ATOM 1515 O O . GLU A 1 189 ? -1.087 19.303 7.911 1.00 45.53 189 GLU A O 1
ATOM 1520 N N . GLY A 1 190 ? -2.136 17.458 7.228 1.00 43.72 190 GLY A N 1
ATOM 1521 C CA . GLY A 1 190 ? -3.220 18.227 6.594 1.00 43.72 190 GLY A CA 1
ATOM 1522 C C . GLY A 1 190 ? -4.636 17.664 6.634 1.00 43.72 190 GLY A C 1
ATOM 1523 O O . GLY A 1 190 ? -5.500 18.232 5.969 1.00 43.72 190 GLY A O 1
ATOM 1524 N N . ASN A 1 191 ? -4.921 16.588 7.374 1.00 40.66 191 ASN A N 1
ATOM 1525 C CA . ASN A 1 191 ? -6.279 16.038 7.415 1.00 40.66 191 ASN A CA 1
ATOM 1526 C C . ASN A 1 191 ? -7.006 16.405 8.725 1.00 40.66 191 ASN A C 1
ATOM 1528 O O . ASN A 1 191 ? -6.934 15.636 9.685 1.00 40.66 191 ASN A O 1
ATOM 1532 N N . PRO A 1 192 ? -7.757 17.528 8.783 1.00 47.34 192 PRO A N 1
ATOM 1533 C CA . PRO A 1 192 ? -8.520 17.928 9.973 1.00 47.34 192 PRO A CA 1
ATOM 1534 C C . PRO A 1 192 ? -9.624 16.926 10.357 1.00 47.34 192 PRO A 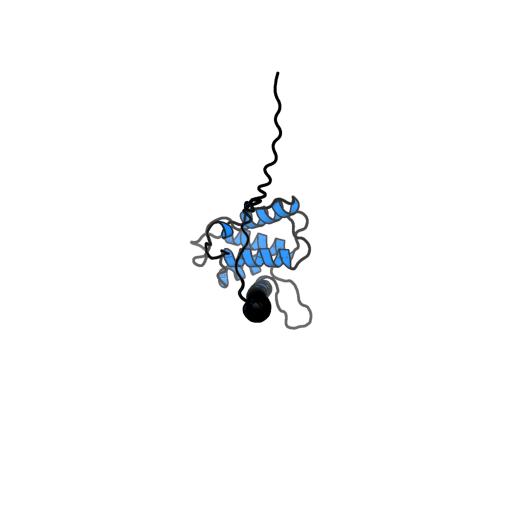C 1
ATOM 1536 O O . PRO A 1 192 ? -10.248 17.074 11.402 1.00 47.34 192 PRO A O 1
ATOM 1539 N N . TRP A 1 193 ? -9.862 15.904 9.527 1.00 48.28 193 TRP A N 1
ATOM 1540 C CA . TRP A 1 193 ? -10.832 14.835 9.761 1.00 48.28 193 TRP A CA 1
ATOM 1541 C C . TRP A 1 193 ? -10.222 13.558 10.360 1.00 48.28 193 TRP A C 1
ATOM 1543 O O . TRP A 1 193 ? -10.962 12.643 10.721 1.00 48.28 193 TRP A O 1
ATOM 1553 N N . LYS A 1 194 ? -8.893 13.480 10.529 1.00 46.41 194 LYS A N 1
ATOM 1554 C CA . LYS A 1 194 ? -8.249 12.450 11.359 1.00 46.41 194 LYS A CA 1
ATOM 1555 C C . LYS A 1 194 ? -8.242 12.919 12.827 1.00 46.41 194 LYS A C 1
ATOM 1557 O O . LYS A 1 194 ? -7.227 13.355 13.345 1.00 46.41 194 LYS A O 1
ATOM 1562 N N . LEU A 1 195 ? -9.404 12.805 13.475 1.00 36.47 195 LEU A N 1
ATOM 1563 C CA . LEU A 1 195 ? -9.659 12.942 14.923 1.00 36.47 195 LEU A CA 1
ATOM 1564 C C . LEU A 1 195 ? -9.458 14.331 15.576 1.00 36.47 195 LEU A C 1
ATOM 1566 O O . LEU A 1 195 ? -8.418 14.640 16.158 1.00 36.47 195 LEU A O 1
ATOM 1570 N N . ARG A 1 196 ? -10.570 15.067 15.674 1.00 34.91 196 ARG A N 1
ATOM 1571 C CA . ARG A 1 196 ? -11.115 15.464 16.981 1.00 34.91 196 ARG A CA 1
ATOM 1572 C C . ARG A 1 196 ? -12.517 14.893 17.134 1.00 34.91 196 ARG A C 1
ATOM 1574 O O . ARG A 1 196 ? -13.215 14.823 16.101 1.00 34.91 196 ARG A O 1
#

Sequence (196 aa):
MGNNNATTTTTSTTATLQKEEKDDDDTTPSSSSSTALSQALLLKQQAQQLREEANNQAKALQEQKDHQLALQNSKIDSWIDDLLVQYQVDDDTQLLHSVDQVLCRLRDDRYSKEQVQKIFKRICETGPPQSRSRCSPIMELFVDAVGKLDEVERDENPNKRWTGKIERELRKKLFAMDWGIELQDEDDEGNPWKLR

Foldseek 3Di:
DDDDDDDDDDDDDDDDDDDDDDDDDDDDPPPVVVVVVVVVVVVVVVVVVVVVVVVVVVVVVVVVVVVVVVVVLVVLVVVLCQQQWDDDPPDDRDRDDALVNSLCCCQVVLDALVSLVSNLVSCCVPDDNAAPVRHDPSNVSSLSSLQVNQVQDCVNRVSHRDHDRSSVVSNVVRHCSVVVHDDDDPVPPDDPPPDD

Radius of gyration: 31.47 Å; chains: 1; bounding box: 69×56×89 Å

Secondary structure (DSSP, 8-state):
-----------------------------SSHHHHHHHHHHHHHHHHHHHHHHHHHHHHHHHHHHHHHHHHHHHHHHHHHHHHH----SSS-------HHHHHHHHHHTT--HHHHHHHHHHHHHHSS---SSS--HHHHHHHHHHHHHHHS-TTT-TT----S-HHHHHHHHHHHHHHT--PPPGGGSS-TTS--